Protein AF-A0AA38FY09-F1 (afdb_monomer_lite)

Structure (mmCIF, N/CA/C/O backbone):
data_AF-A0AA38FY09-F1
#
_entry.id   AF-A0AA38FY09-F1
#
loop_
_atom_site.group_PDB
_atom_site.id
_atom_site.type_symbol
_atom_site.label_atom_id
_atom_site.label_alt_id
_atom_site.label_comp_id
_atom_site.label_asym_id
_atom_site.label_entity_id
_atom_site.label_seq_id
_atom_site.pdbx_PDB_ins_code
_atom_site.Cartn_x
_atom_site.Cartn_y
_atom_site.Cartn_z
_atom_site.occupancy
_atom_site.B_iso_or_equiv
_atom_site.auth_seq_id
_atom_site.auth_comp_id
_atom_site.auth_asym_id
_atom_site.auth_atom_id
_atom_site.pdbx_PDB_model_num
ATOM 1 N N . ARG A 1 1 ? 23.887 -3.422 -34.864 1.00 71.31 1 ARG A N 1
ATOM 2 C CA . ARG A 1 1 ? 22.508 -3.566 -35.399 1.00 71.31 1 ARG A CA 1
ATOM 3 C C . ARG A 1 1 ? 21.479 -3.005 -34.419 1.00 71.31 1 ARG A C 1
ATOM 5 O O . ARG A 1 1 ? 20.905 -1.976 -34.738 1.00 71.31 1 ARG A O 1
ATOM 12 N N . LEU A 1 2 ? 21.342 -3.553 -33.205 1.00 84.19 2 LEU A N 1
ATOM 13 C CA . LEU A 1 2 ? 20.370 -3.066 -32.205 1.00 84.19 2 LEU A CA 1
ATOM 14 C C . LEU A 1 2 ? 20.526 -1.579 -31.828 1.00 84.19 2 LEU A C 1
ATOM 16 O O . LEU A 1 2 ? 19.531 -0.874 -31.744 1.00 84.19 2 LEU A O 1
ATOM 20 N N . MET A 1 3 ? 21.760 -1.075 -31.705 1.00 85.06 3 MET A N 1
ATOM 21 C CA . MET A 1 3 ? 22.031 0.332 -31.347 1.00 85.06 3 MET A CA 1
ATOM 22 C C . MET A 1 3 ? 21.490 1.369 -32.347 1.00 85.06 3 MET A C 1
ATOM 24 O O . MET A 1 3 ? 21.390 2.539 -32.005 1.00 85.06 3 MET A O 1
ATOM 28 N N . SER A 1 4 ? 21.129 0.960 -33.567 1.00 87.81 4 SER A N 1
ATOM 29 C CA . SER A 1 4 ? 20.510 1.857 -34.557 1.00 87.81 4 SER A CA 1
ATOM 30 C C . SER A 1 4 ? 19.038 2.179 -34.257 1.00 87.81 4 SER A C 1
ATOM 32 O O . SER A 1 4 ? 18.450 3.017 -34.931 1.00 87.81 4 SER A O 1
ATOM 34 N N . GLY A 1 5 ? 18.413 1.477 -33.302 1.00 88.69 5 GLY A N 1
ATOM 35 C CA . GLY A 1 5 ? 16.983 1.585 -32.990 1.00 88.69 5 GLY A CA 1
ATOM 36 C C . GLY A 1 5 ? 16.051 0.896 -33.997 1.00 88.69 5 GLY A C 1
ATOM 37 O O . GLY A 1 5 ? 14.854 0.742 -33.739 1.00 88.69 5 GLY A O 1
ATOM 38 N N . GLN A 1 6 ? 16.582 0.433 -35.133 1.00 92.69 6 GLN A N 1
ATOM 39 C CA . GLN A 1 6 ? 15.815 -0.329 -36.113 1.00 92.69 6 GLN A CA 1
ATOM 40 C C . GLN A 1 6 ? 15.483 -1.726 -35.583 1.00 92.69 6 GLN A C 1
ATOM 42 O O . GLN A 1 6 ? 16.300 -2.381 -34.923 1.00 92.69 6 GLN A O 1
ATOM 47 N N . ARG A 1 7 ? 14.274 -2.203 -35.902 1.00 94.44 7 ARG A N 1
ATOM 48 C CA . ARG A 1 7 ? 13.865 -3.577 -35.605 1.00 94.44 7 ARG A CA 1
ATOM 49 C C . ARG A 1 7 ? 14.770 -4.547 -36.359 1.00 94.44 7 ARG A C 1
ATOM 51 O O . ARG A 1 7 ? 14.940 -4.433 -37.567 1.00 94.44 7 ARG A O 1
ATOM 58 N N . THR A 1 8 ? 15.340 -5.499 -35.632 1.00 93.75 8 THR A N 1
ATOM 59 C CA . THR A 1 8 ? 16.121 -6.602 -36.192 1.00 93.75 8 THR A CA 1
ATOM 60 C C . THR A 1 8 ? 15.357 -7.894 -35.950 1.00 93.75 8 THR A C 1
ATOM 62 O O . THR A 1 8 ? 15.000 -8.191 -34.811 1.00 93.75 8 THR A O 1
ATOM 65 N N . GLU A 1 9 ? 15.124 -8.659 -37.009 1.00 96.19 9 GLU A N 1
ATOM 66 C CA . GLU A 1 9 ? 14.496 -9.973 -36.948 1.00 96.19 9 GLU A CA 1
ATOM 67 C C . GLU A 1 9 ? 15.334 -10.960 -37.757 1.00 96.19 9 GLU A C 1
ATOM 69 O O . GLU A 1 9 ? 15.627 -10.695 -38.921 1.00 96.19 9 GLU A O 1
ATOM 74 N N . ASP A 1 10 ? 15.768 -12.054 -37.132 1.00 95.50 10 ASP A N 1
ATOM 75 C CA . ASP A 1 10 ? 16.652 -13.029 -37.780 1.00 95.50 10 ASP A CA 1
ATOM 76 C C . ASP A 1 10 ? 16.576 -14.410 -37.105 1.00 95.50 10 ASP A C 1
ATOM 78 O O . ASP A 1 10 ? 15.992 -14.567 -36.024 1.00 95.50 10 ASP A O 1
ATOM 82 N N . TRP A 1 11 ? 17.183 -15.409 -37.747 1.00 96.25 11 TRP A N 1
ATOM 83 C CA . TRP A 1 11 ? 17.422 -16.740 -37.196 1.00 96.25 11 TRP A CA 1
ATOM 84 C C . TRP A 1 11 ? 18.800 -16.809 -36.535 1.00 96.25 11 TRP A C 1
ATOM 86 O O . TRP A 1 11 ? 19.832 -16.633 -37.178 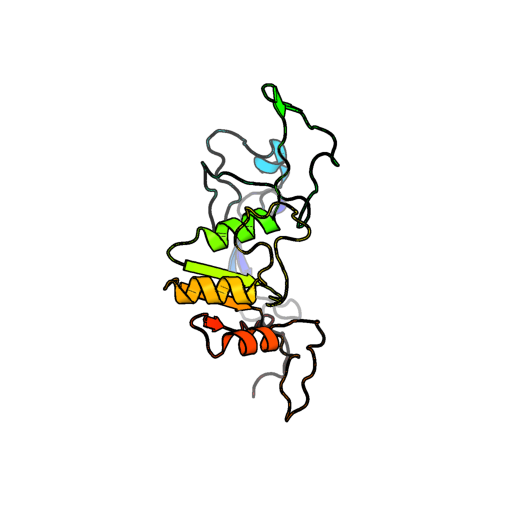1.00 96.25 11 TRP A O 1
ATOM 96 N N . PHE A 1 12 ? 18.823 -17.127 -35.243 1.00 94.19 12 PHE A N 1
ATOM 97 C CA . PHE A 1 12 ? 20.038 -17.204 -34.436 1.00 94.19 12 PHE A CA 1
ATOM 98 C C . PHE A 1 12 ? 20.334 -18.662 -34.064 1.00 94.19 12 PHE A C 1
ATOM 100 O O . PHE A 1 12 ? 19.456 -19.323 -33.503 1.00 94.19 12 PHE A O 1
ATOM 107 N N . PRO A 1 13 ? 21.538 -19.197 -34.345 1.00 95.62 13 PRO A N 1
ATOM 108 C CA . PRO A 1 13 ? 21.871 -20.572 -33.993 1.00 95.62 13 PRO A CA 1
ATOM 109 C C . PRO A 1 13 ? 21.895 -20.755 -32.474 1.00 95.62 13 PRO A C 1
ATOM 111 O O . PRO A 1 13 ? 22.410 -19.913 -31.737 1.00 95.62 13 PRO A O 1
ATOM 114 N N . VAL A 1 14 ? 21.372 -21.882 -31.995 1.00 96.19 14 VAL A N 1
ATOM 115 C CA . VAL A 1 14 ? 21.440 -22.223 -30.571 1.00 96.19 14 VAL A CA 1
ATOM 116 C C . VAL A 1 14 ? 22.847 -22.718 -30.256 1.00 96.19 14 VAL A C 1
ATOM 118 O O . VAL A 1 14 ? 23.316 -23.700 -30.834 1.00 96.19 14 VAL A O 1
ATOM 121 N N . LEU A 1 15 ? 23.531 -22.039 -29.337 1.00 95.06 15 LEU A N 1
ATOM 122 C CA . LEU A 1 15 ? 24.896 -22.369 -28.938 1.00 95.06 15 LEU A CA 1
ATOM 123 C C . LEU A 1 15 ? 24.897 -23.214 -27.659 1.00 95.06 15 LEU A C 1
ATOM 125 O O . LEU A 1 15 ? 24.071 -23.032 -26.768 1.00 95.06 15 LEU A O 1
ATOM 129 N N . SER A 1 16 ? 25.840 -24.145 -27.573 1.00 93.38 16 SER A N 1
ATOM 130 C CA . SER A 1 16 ? 26.172 -24.858 -26.339 1.00 93.38 16 SER A CA 1
ATOM 131 C C . SER A 1 16 ? 27.168 -24.050 -25.493 1.00 93.38 16 SER A C 1
ATOM 133 O O . SER A 1 16 ? 27.687 -23.027 -25.938 1.00 93.38 16 SER A O 1
ATOM 135 N N . ALA A 1 17 ? 27.465 -24.508 -24.272 1.00 94.31 17 ALA A N 1
ATOM 136 C CA . ALA A 1 17 ? 28.326 -23.786 -23.326 1.00 94.31 17 ALA A CA 1
ATOM 137 C C . ALA A 1 17 ? 29.748 -23.493 -23.849 1.00 94.31 17 ALA A C 1
ATOM 139 O O . ALA A 1 17 ? 30.395 -22.564 -23.381 1.00 94.31 17 ALA A O 1
ATOM 140 N N . ASN A 1 18 ? 30.230 -24.255 -24.835 1.00 93.31 18 ASN A N 1
ATOM 141 C CA . ASN A 1 18 ? 31.532 -24.038 -25.474 1.00 93.31 18 ASN A CA 1
ATOM 142 C C . ASN A 1 18 ? 31.474 -23.063 -26.672 1.00 93.31 18 ASN A C 1
ATOM 144 O O . ASN A 1 18 ? 32.444 -22.959 -27.420 1.00 93.31 18 ASN A O 1
ATOM 148 N N . GLY A 1 19 ? 30.332 -22.403 -26.902 1.00 92.06 19 GLY A N 1
ATOM 149 C CA . GLY A 1 19 ? 30.117 -21.459 -28.000 1.00 92.06 19 GLY A CA 1
ATOM 150 C C . GLY A 1 19 ? 29.849 -22.097 -29.368 1.00 92.06 19 GLY A C 1
ATOM 151 O O . GLY A 1 19 ? 29.594 -21.374 -30.327 1.00 92.06 19 GLY A O 1
ATOM 152 N N . LYS A 1 20 ? 29.872 -23.432 -29.493 1.00 93.25 20 LYS A N 1
ATOM 153 C CA . LYS A 1 20 ? 29.552 -24.137 -30.746 1.00 93.25 20 LYS A CA 1
ATOM 154 C C . LYS A 1 20 ? 28.055 -24.378 -30.875 1.00 93.25 20 LYS A C 1
ATOM 156 O O . LYS A 1 20 ? 27.372 -24.592 -29.871 1.00 93.25 20 LYS A O 1
ATOM 161 N N . VAL A 1 21 ? 27.568 -24.415 -32.116 1.00 93.88 21 VAL A N 1
ATOM 162 C CA . VAL A 1 21 ? 26.180 -24.773 -32.443 1.00 93.88 21 VAL A CA 1
ATOM 163 C C . VAL A 1 21 ? 25.833 -26.116 -31.802 1.00 93.88 21 VAL A C 1
ATOM 165 O O . VAL A 1 21 ? 26.554 -27.096 -31.981 1.00 93.88 21 VAL A O 1
ATOM 168 N N . CYS A 1 22 ? 24.744 -26.158 -31.035 1.00 92.56 22 CYS A N 1
ATOM 169 C CA . CYS A 1 22 ? 24.385 -27.334 -30.246 1.00 92.56 22 CYS A CA 1
ATOM 170 C C . CYS A 1 22 ? 23.927 -28.516 -31.117 1.00 92.56 22 CYS A C 1
ATOM 172 O O . CYS A 1 22 ? 24.197 -29.667 -30.783 1.00 92.56 22 CYS A O 1
ATOM 174 N N . LYS A 1 23 ? 23.246 -28.236 -32.236 1.00 93.00 23 LYS A N 1
ATOM 175 C CA . LYS A 1 23 ? 22.768 -29.217 -33.216 1.00 93.00 23 LYS A CA 1
ATOM 176 C C . LYS A 1 23 ? 22.592 -28.548 -34.578 1.00 93.00 23 LYS A C 1
ATOM 178 O O . LYS A 1 23 ? 22.118 -27.416 -34.655 1.00 93.00 23 LYS A O 1
ATOM 183 N N . ALA A 1 24 ? 22.937 -29.252 -35.655 1.00 91.75 24 ALA A N 1
ATOM 184 C CA . ALA A 1 24 ? 22.727 -28.761 -37.015 1.00 91.75 24 ALA A CA 1
ATOM 185 C C . ALA A 1 24 ? 21.252 -28.374 -37.237 1.00 91.75 24 ALA A C 1
ATOM 187 O O . ALA A 1 24 ? 20.347 -29.144 -36.912 1.00 91.75 24 ALA A O 1
ATOM 188 N N . GLY A 1 25 ? 21.022 -27.163 -37.747 1.00 91.62 25 GLY A N 1
ATOM 189 C CA . GLY A 1 25 ? 19.682 -26.616 -37.982 1.00 91.62 25 GLY A CA 1
ATOM 190 C C . GLY A 1 25 ? 18.939 -26.117 -36.735 1.00 91.62 25 GLY A C 1
ATOM 191 O O . GLY A 1 25 ? 17.841 -25.588 -36.873 1.00 91.62 25 GLY A O 1
ATOM 192 N N . ALA A 1 26 ? 19.504 -26.239 -35.527 1.00 95.44 26 ALA A N 1
ATOM 193 C CA . ALA A 1 26 ? 18.884 -25.679 -34.328 1.00 95.44 26 ALA A CA 1
ATOM 194 C C . ALA A 1 26 ? 19.075 -24.157 -34.287 1.00 95.44 26 ALA A C 1
ATOM 196 O O . ALA A 1 26 ? 20.170 -23.661 -34.010 1.00 95.44 26 ALA A O 1
ATOM 197 N N . ALA A 1 27 ? 17.995 -23.419 -34.538 1.00 95.94 27 ALA A N 1
ATOM 198 C CA . ALA A 1 27 ? 17.977 -21.963 -34.509 1.00 95.94 27 ALA A CA 1
ATOM 199 C C . ALA A 1 27 ? 16.697 -21.426 -33.853 1.00 95.94 27 ALA A C 1
ATOM 201 O O . ALA A 1 27 ? 15.643 -22.061 -33.897 1.00 95.94 27 ALA A O 1
ATOM 202 N N . LEU A 1 28 ? 16.795 -20.238 -33.260 1.00 96.44 28 LEU A N 1
ATOM 203 C CA . LEU A 1 28 ? 15.676 -19.469 -32.723 1.00 96.44 28 LEU A CA 1
ATOM 204 C C . LEU A 1 28 ? 15.445 -18.246 -33.600 1.00 96.44 28 LEU A C 1
ATOM 206 O O . LEU A 1 28 ? 16.379 -17.495 -33.876 1.00 96.44 28 LEU A O 1
ATOM 210 N N . ARG A 1 29 ? 14.197 -18.015 -33.997 1.00 96.94 29 ARG A N 1
ATOM 211 C CA . ARG A 1 29 ? 13.804 -16.762 -34.640 1.00 96.94 29 ARG A CA 1
ATOM 212 C C . ARG A 1 29 ? 13.496 -15.734 -33.562 1.00 96.94 29 ARG A C 1
ATOM 214 O O . ARG A 1 29 ? 12.598 -15.952 -32.751 1.00 96.94 29 ARG A O 1
ATOM 221 N N . LEU A 1 30 ? 14.236 -14.630 -33.546 1.00 96.44 30 LEU A N 1
ATOM 222 C CA . LEU A 1 30 ? 14.056 -13.556 -32.567 1.00 96.44 30 LEU A CA 1
ATOM 223 C C . LEU A 1 30 ? 13.782 -12.239 -33.291 1.00 96.44 30 LEU A C 1
ATOM 225 O O . LEU A 1 30 ? 14.463 -11.922 -34.262 1.00 96.44 30 LEU A O 1
ATOM 229 N N . SER A 1 31 ? 12.827 -11.461 -32.777 1.00 96.44 31 SER A N 1
ATOM 230 C CA . SER A 1 31 ? 12.576 -10.073 -33.179 1.00 96.44 31 SER A CA 1
ATOM 231 C C . SER A 1 31 ? 12.889 -9.158 -32.003 1.00 96.44 31 SER A C 1
ATOM 233 O O . SER A 1 31 ? 12.311 -9.299 -30.925 1.00 96.44 31 SER A O 1
ATOM 235 N N . MET A 1 32 ? 13.806 -8.218 -32.207 1.00 95.38 32 MET A N 1
ATOM 236 C CA . MET A 1 32 ? 14.310 -7.321 -31.172 1.00 95.38 32 MET A CA 1
ATOM 237 C C . MET A 1 32 ? 14.359 -5.888 -31.690 1.00 95.38 32 MET A C 1
ATOM 239 O O . MET A 1 32 ? 14.715 -5.631 -32.841 1.00 95.38 32 MET A O 1
ATOM 243 N N . GLN A 1 33 ? 14.033 -4.937 -30.821 1.00 95.06 33 GLN A N 1
ATOM 244 C CA . GLN A 1 33 ? 14.133 -3.515 -31.115 1.00 95.06 33 GLN A CA 1
ATOM 245 C C . GLN A 1 33 ? 14.554 -2.770 -29.853 1.00 95.06 33 GLN A C 1
ATOM 247 O O . GLN A 1 33 ? 13.988 -2.981 -28.783 1.00 95.06 33 GLN A O 1
ATOM 252 N N . TYR A 1 34 ? 15.561 -1.915 -29.989 1.00 93.94 34 TYR A N 1
ATOM 253 C CA . TYR A 1 34 ? 16.003 -1.027 -28.925 1.00 93.94 34 TYR A CA 1
ATOM 254 C C . TYR A 1 34 ? 15.326 0.333 -29.092 1.00 93.94 34 TYR A C 1
ATOM 256 O O . TYR A 1 34 ? 15.299 0.879 -30.192 1.00 93.94 34 TYR A O 1
ATOM 264 N N . PHE A 1 35 ? 14.795 0.879 -28.002 1.00 90.81 35 PHE A N 1
ATOM 265 C CA . PHE A 1 35 ? 14.199 2.210 -27.971 1.00 90.81 35 PHE A CA 1
ATOM 266 C C . PHE A 1 35 ? 15.019 3.085 -27.014 1.00 90.81 35 PHE A C 1
ATOM 268 O O . PHE A 1 35 ? 14.950 2.853 -25.805 1.00 90.81 35 PHE A O 1
ATOM 275 N N . PRO A 1 36 ? 15.801 4.055 -27.527 1.00 90.19 36 PRO A N 1
ATOM 276 C CA . PRO A 1 36 ? 16.576 4.971 -26.693 1.00 90.19 36 PRO A CA 1
ATOM 277 C C . PRO A 1 36 ? 15.682 5.778 -25.742 1.00 90.19 36 PRO A C 1
ATOM 279 O O . PRO A 1 36 ? 14.563 6.152 -26.111 1.00 90.19 36 PRO A O 1
ATOM 282 N N . ILE A 1 37 ? 16.169 6.060 -24.530 1.00 89.44 37 ILE A N 1
ATOM 283 C CA . ILE A 1 37 ? 15.402 6.789 -23.505 1.00 89.44 37 ILE A CA 1
ATOM 284 C C . ILE A 1 37 ? 15.103 8.227 -23.940 1.00 89.44 37 ILE A C 1
ATOM 286 O O . ILE A 1 37 ? 14.032 8.758 -23.659 1.00 89.44 37 ILE A O 1
ATOM 290 N N . GLU A 1 38 ? 16.003 8.817 -24.721 1.00 88.06 38 GLU A N 1
ATOM 291 C CA . GLU A 1 38 ? 15.909 10.165 -25.272 1.00 88.06 38 GLU A CA 1
ATOM 292 C C . GLU A 1 38 ? 14.712 10.312 -26.215 1.00 88.06 38 GLU A C 1
ATOM 294 O O . GLU A 1 38 ? 14.203 11.413 -26.398 1.00 88.06 38 GLU A O 1
ATOM 299 N N . ASN A 1 39 ? 14.227 9.207 -26.787 1.00 84.88 39 ASN A N 1
ATOM 300 C CA . ASN A 1 39 ? 13.054 9.191 -27.656 1.00 84.88 39 ASN A CA 1
ATOM 301 C C . ASN A 1 39 ? 11.739 9.009 -26.881 1.00 84.88 39 ASN A C 1
ATOM 303 O O . ASN A 1 39 ? 10.667 9.041 -27.485 1.00 84.88 39 ASN A O 1
ATOM 307 N N . GLN A 1 40 ? 11.785 8.821 -25.558 1.00 83.75 40 GLN A N 1
ATOM 308 C CA . GLN A 1 40 ? 10.579 8.696 -24.749 1.00 83.75 40 GLN A CA 1
ATOM 309 C C . GLN A 1 40 ? 10.011 10.070 -24.387 1.00 83.75 40 GLN A C 1
ATOM 311 O O . GLN A 1 40 ? 10.671 10.904 -23.769 1.00 83.75 40 GLN A O 1
ATOM 316 N N . MET A 1 41 ? 8.736 10.284 -24.718 1.00 79.31 41 MET A N 1
ATOM 317 C CA . MET A 1 41 ? 8.035 11.547 -24.452 1.00 79.31 41 MET A CA 1
ATOM 318 C C . MET A 1 41 ? 8.034 11.920 -22.964 1.00 79.31 41 MET A C 1
ATOM 320 O O . MET A 1 41 ? 8.280 13.078 -22.636 1.00 79.31 41 MET A O 1
ATOM 324 N N . LEU A 1 42 ? 7.833 10.946 -22.064 1.00 79.94 42 LEU A N 1
ATOM 325 C CA . LEU A 1 42 ? 7.886 11.185 -20.614 1.00 79.94 42 LEU A CA 1
ATOM 326 C C . LEU A 1 42 ? 9.251 11.709 -20.160 1.00 79.94 42 LEU A C 1
ATOM 328 O O . LEU A 1 42 ? 9.313 12.572 -19.292 1.00 79.94 42 LEU A O 1
ATOM 332 N N . TYR A 1 43 ? 10.337 11.191 -20.737 1.00 84.19 43 TYR A N 1
ATOM 333 C CA . TYR A 1 43 ? 11.688 11.604 -20.371 1.00 84.19 43 TYR A CA 1
ATOM 334 C C . TYR A 1 43 ? 11.965 13.051 -20.797 1.00 84.19 43 TYR A C 1
ATOM 336 O O . TYR A 1 43 ? 12.558 13.817 -20.047 1.00 84.19 43 TYR A O 1
ATOM 344 N N . ARG A 1 44 ? 11.492 13.446 -21.985 1.00 81.62 44 ARG A N 1
ATOM 345 C CA . ARG A 1 44 ? 11.731 14.788 -22.537 1.00 81.62 44 ARG A CA 1
ATOM 346 C C . ARG A 1 44 ? 10.840 15.876 -21.944 1.00 81.62 44 ARG A C 1
ATOM 348 O O . ARG A 1 44 ? 11.285 17.011 -21.822 1.00 81.62 44 ARG A O 1
ATOM 355 N N . PHE A 1 45 ? 9.582 15.552 -21.656 1.00 81.94 45 PHE A N 1
ATOM 356 C CA . PHE A 1 45 ? 8.546 16.550 -21.364 1.00 81.94 45 PHE A CA 1
ATOM 357 C C . PHE A 1 45 ? 7.903 16.384 -19.983 1.00 81.94 45 PHE A C 1
ATOM 359 O O . PHE A 1 45 ? 7.060 17.191 -19.601 1.00 81.94 45 PHE A O 1
ATOM 366 N N . GLY A 1 46 ? 8.301 15.363 -19.221 1.00 80.69 46 GLY A N 1
ATOM 367 C CA . GLY A 1 46 ? 7.740 15.076 -17.908 1.00 80.69 46 GLY A CA 1
ATOM 368 C C . GLY A 1 46 ? 6.317 14.510 -17.957 1.00 80.69 46 GLY A C 1
ATOM 369 O O . GLY A 1 46 ? 5.824 14.032 -18.983 1.00 80.69 46 GLY A O 1
ATOM 370 N N . ILE A 1 47 ? 5.665 14.520 -16.794 1.00 76.12 47 ILE A N 1
ATOM 371 C CA . ILE A 1 47 ? 4.284 14.055 -16.626 1.00 76.12 47 ILE A CA 1
ATOM 372 C C . ILE A 1 47 ? 3.329 15.090 -17.227 1.00 76.12 47 ILE A C 1
ATOM 374 O O . ILE A 1 47 ? 3.467 16.282 -16.974 1.00 76.12 47 ILE A O 1
ATOM 378 N N . GLY A 1 48 ? 2.315 14.622 -17.960 1.00 63.88 48 GLY A N 1
ATOM 379 C CA . GLY A 1 48 ? 1.266 15.499 -18.485 1.00 63.88 48 GLY A CA 1
ATOM 380 C C . GLY A 1 48 ? 1.568 16.086 -19.861 1.00 63.88 48 GLY A C 1
ATOM 381 O O . GLY A 1 48 ? 1.167 17.213 -20.131 1.00 63.88 48 GLY A O 1
ATOM 382 N N . ALA A 1 49 ? 2.229 15.320 -20.738 1.00 59.97 49 ALA A N 1
ATOM 383 C CA . ALA A 1 49 ? 2.441 15.639 -22.155 1.00 59.97 49 ALA A CA 1
ATOM 384 C C . ALA A 1 49 ? 1.125 15.670 -22.978 1.00 59.97 49 ALA A C 1
ATOM 386 O O . ALA A 1 49 ? 1.001 15.001 -24.001 1.00 59.97 49 ALA A O 1
ATOM 387 N N . GLY A 1 50 ? 0.131 16.430 -22.512 1.00 64.62 50 GLY A N 1
ATOM 388 C CA . GLY A 1 50 ? -1.176 16.619 -23.126 1.00 64.62 50 GLY A CA 1
ATOM 389 C C . GLY A 1 50 ? -2.337 15.910 -22.409 1.00 64.62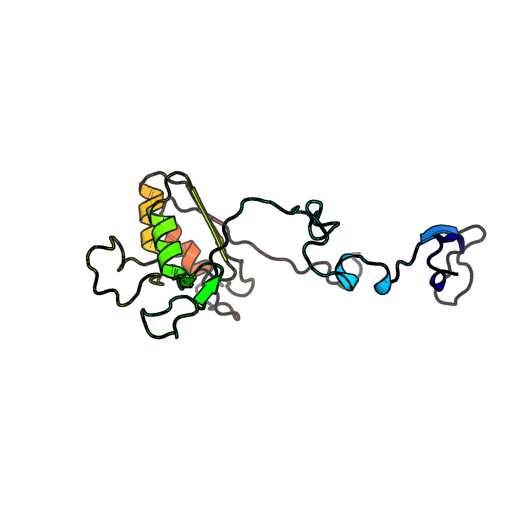 50 GLY A C 1
ATOM 390 O O . GLY A 1 50 ? -2.130 15.082 -21.514 1.00 64.62 50 GLY A O 1
ATOM 391 N N . PRO A 1 51 ? -3.585 16.219 -22.816 1.00 65.38 51 PRO A N 1
ATOM 392 C CA . PRO A 1 51 ? -4.806 15.599 -22.284 1.00 65.38 51 PRO A CA 1
ATOM 393 C C . PRO A 1 51 ? -4.845 14.068 -22.470 1.00 65.38 51 PRO A C 1
ATOM 395 O O . PRO A 1 51 ? -5.548 13.368 -21.728 1.00 65.38 51 PRO A O 1
ATOM 398 N N . ASP A 1 52 ? -4.033 13.555 -23.398 1.00 72.94 52 ASP A N 1
ATOM 399 C CA . ASP A 1 52 ? -3.943 12.150 -23.802 1.00 72.94 52 ASP A CA 1
ATOM 400 C C . ASP A 1 52 ? -2.909 11.332 -23.014 1.00 72.94 52 ASP A C 1
ATOM 402 O O . ASP A 1 52 ? -2.627 10.184 -23.359 1.00 72.94 52 ASP A O 1
ATOM 406 N N . TYR A 1 53 ? -2.332 11.880 -21.938 1.00 82.38 53 TYR A N 1
ATOM 407 C CA . TYR A 1 53 ? -1.430 11.109 -21.084 1.00 82.38 53 TYR A CA 1
ATOM 408 C C . TYR A 1 53 ? -2.139 9.867 -20.512 1.00 82.38 53 TYR A C 1
ATOM 410 O O . TYR A 1 53 ? -3.063 9.973 -19.702 1.00 82.38 53 TYR A O 1
ATOM 418 N N . ALA A 1 54 ? -1.684 8.685 -20.935 1.00 81.31 54 ALA A N 1
ATOM 419 C CA . ALA A 1 54 ? -2.287 7.394 -20.596 1.00 81.31 54 ALA A CA 1
ATOM 420 C C . ALA A 1 54 ? -1.733 6.765 -19.300 1.00 81.31 54 ALA A C 1
ATOM 422 O O . ALA A 1 54 ? -2.198 5.706 -18.878 1.00 81.31 54 ALA A O 1
ATOM 423 N N . GLY A 1 55 ? -0.762 7.415 -18.650 1.00 87.50 55 GLY A N 1
ATOM 424 C CA . GLY A 1 55 ? -0.051 6.867 -17.496 1.00 87.50 55 GLY A CA 1
ATOM 425 C C . GLY A 1 55 ? 1.133 5.984 -17.881 1.00 87.50 55 GLY A C 1
ATOM 426 O O . GLY A 1 55 ? 1.617 6.009 -19.012 1.00 87.50 55 GLY A O 1
ATOM 427 N N . VAL A 1 56 ? 1.615 5.213 -16.907 1.00 88.69 56 VAL A N 1
ATOM 428 C CA . VAL A 1 56 ? 2.710 4.258 -17.114 1.00 88.69 56 VAL A CA 1
ATOM 429 C C . VAL A 1 56 ? 2.198 3.093 -17.977 1.00 88.69 56 VAL A C 1
ATOM 431 O O . VAL A 1 56 ? 1.178 2.500 -17.627 1.00 88.69 56 VAL A O 1
ATOM 434 N N . PRO A 1 57 ? 2.862 2.752 -19.097 1.00 88.12 57 PRO A N 1
ATOM 435 C CA . PRO A 1 57 ? 2.422 1.667 -19.970 1.00 88.12 57 PRO A CA 1
ATOM 436 C C . PRO A 1 57 ? 2.708 0.285 -19.364 1.00 88.12 57 PRO A C 1
ATOM 438 O O . PRO A 1 57 ? 3.559 0.136 -18.490 1.00 88.12 57 PRO A O 1
ATOM 441 N N . ASN A 1 58 ? 2.050 -0.750 -19.900 1.00 91.00 58 ASN A N 1
ATOM 442 C CA . ASN A 1 58 ? 2.260 -2.161 -19.539 1.00 91.00 58 ASN A CA 1
ATOM 443 C C . ASN A 1 58 ? 2.038 -2.481 -18.048 1.00 91.00 58 ASN A C 1
ATOM 445 O O . ASN A 1 58 ? 2.666 -3.385 -17.497 1.00 91.00 58 ASN A O 1
ATOM 449 N N . THR A 1 59 ? 1.139 -1.753 -17.387 1.00 95.06 59 THR A N 1
ATOM 450 C CA . THR A 1 59 ? 0.752 -1.996 -15.995 1.00 95.06 59 THR A CA 1
ATOM 451 C C . THR A 1 59 ? -0.577 -2.740 -15.911 1.00 95.06 59 THR A C 1
ATOM 453 O O . THR A 1 59 ? -1.455 -2.588 -16.757 1.00 95.06 59 THR A O 1
ATOM 456 N N . TYR A 1 60 ? -0.750 -3.537 -14.852 1.00 96.94 60 TYR A N 1
ATOM 457 C CA . TYR A 1 60 ? -2.013 -4.237 -14.591 1.00 96.94 60 TYR A CA 1
ATOM 458 C C . TYR A 1 60 ? -3.168 -3.261 -14.316 1.00 96.94 60 TYR A C 1
ATOM 460 O O . TYR A 1 60 ? -4.293 -3.470 -14.762 1.00 96.94 60 TYR A O 1
ATOM 468 N N . PHE A 1 61 ? -2.884 -2.174 -13.589 1.00 95.38 61 PHE A N 1
ATOM 469 C CA . PHE A 1 61 ? -3.846 -1.108 -13.330 1.00 95.38 61 PHE A CA 1
ATOM 470 C C . PHE A 1 61 ? -3.554 0.100 -14.231 1.00 95.38 61 PHE A C 1
ATOM 472 O O . PHE A 1 61 ? -2.446 0.642 -14.161 1.00 95.38 61 PHE A O 1
ATOM 479 N N . PRO A 1 62 ? -4.523 0.537 -15.056 1.00 92.50 62 PRO A N 1
ATOM 480 C CA . PRO A 1 62 ? -4.369 1.718 -15.896 1.00 92.50 62 PRO A CA 1
ATOM 481 C C . PRO A 1 62 ? -4.548 3.011 -15.087 1.00 92.50 62 PRO A C 1
ATOM 483 O O . PRO A 1 62 ? -5.090 3.000 -13.976 1.00 92.50 62 PRO A O 1
ATOM 486 N N . LEU A 1 63 ? -4.155 4.144 -15.675 1.00 90.88 63 LEU A N 1
ATOM 487 C CA . LEU A 1 63 ? -4.416 5.468 -15.109 1.00 90.88 63 LEU A CA 1
ATOM 488 C C . LEU A 1 63 ? -5.926 5.715 -14.965 1.00 90.88 63 LEU A C 1
ATOM 490 O O . LEU A 1 63 ? -6.694 5.524 -15.907 1.00 90.88 63 LEU A O 1
ATOM 494 N N . ARG A 1 64 ? -6.348 6.201 -13.792 1.00 91.44 64 ARG A N 1
ATOM 495 C CA . ARG A 1 64 ? -7.725 6.643 -13.531 1.00 91.44 64 ARG A CA 1
ATOM 496 C C . ARG A 1 64 ? -7.755 8.154 -13.324 1.00 91.44 64 ARG A C 1
ATOM 498 O O . ARG A 1 64 ? -6.936 8.691 -12.585 1.00 91.44 64 ARG A O 1
ATOM 505 N N . LYS A 1 65 ? -8.706 8.828 -13.972 1.00 89.50 65 LYS A N 1
ATOM 506 C CA . LYS A 1 65 ? -8.934 10.278 -13.858 1.00 89.50 65 LYS A CA 1
ATOM 507 C C . LYS A 1 65 ? -10.091 10.560 -12.889 1.00 89.50 65 LYS A C 1
ATOM 509 O O . LYS A 1 65 ? -10.916 9.683 -12.647 1.00 89.50 65 LYS A O 1
ATOM 514 N N . GLY A 1 66 ? -10.138 11.771 -12.329 1.00 91.38 66 GLY A N 1
ATOM 515 C CA . GLY A 1 66 ? -11.188 12.193 -11.386 1.00 91.38 66 GLY A CA 1
ATOM 516 C C . GLY A 1 66 ? -11.037 11.652 -9.957 1.00 91.38 66 GLY A C 1
ATOM 517 O O . GLY A 1 66 ? -11.964 11.765 -9.161 1.00 91.38 66 GLY A O 1
ATOM 518 N N . GLY A 1 67 ? -9.891 11.053 -9.622 1.00 91.69 67 GLY A N 1
ATOM 519 C CA . GLY A 1 67 ? -9.584 10.640 -8.254 1.00 91.69 67 GLY A CA 1
ATOM 520 C C . GLY A 1 67 ? -9.210 11.829 -7.367 1.00 91.69 67 GLY A C 1
ATOM 521 O O . GLY A 1 67 ? -8.597 12.787 -7.833 1.00 91.69 67 GLY A O 1
ATOM 522 N N . ARG A 1 68 ? -9.537 11.737 -6.077 1.00 94.69 68 ARG A N 1
ATOM 523 C CA . ARG A 1 68 ? -9.038 12.643 -5.037 1.00 94.69 68 ARG A CA 1
ATOM 524 C C . ARG A 1 68 ? -8.002 11.900 -4.203 1.00 94.69 68 ARG A C 1
ATOM 526 O O . ARG A 1 68 ? -8.286 10.808 -3.718 1.00 94.69 68 ARG A O 1
ATOM 533 N N . ILE A 1 69 ? -6.820 12.488 -4.056 1.00 94.69 69 ILE A N 1
ATOM 534 C CA . ILE A 1 69 ? -5.725 11.936 -3.256 1.00 94.69 69 ILE A CA 1
ATOM 535 C C . ILE A 1 69 ? -5.571 12.810 -2.015 1.00 94.69 69 ILE A C 1
ATOM 537 O O . ILE A 1 69 ? -5.387 14.019 -2.137 1.00 94.69 69 ILE A O 1
ATOM 541 N N . THR A 1 70 ? -5.630 12.189 -0.840 1.00 95.38 70 THR A N 1
ATOM 542 C CA . THR A 1 70 ? -5.229 12.816 0.423 1.00 95.38 70 THR A CA 1
ATOM 543 C C . THR A 1 70 ? -3.813 12.357 0.739 1.00 95.38 70 THR A C 1
ATOM 545 O O . THR A 1 70 ? -3.545 11.156 0.771 1.00 95.38 70 THR A O 1
ATOM 548 N N . LEU A 1 71 ? -2.900 13.307 0.932 1.00 95.56 71 LEU A N 1
ATOM 549 C CA . LEU A 1 71 ? -1.524 13.017 1.316 1.00 95.56 71 LEU A CA 1
ATOM 550 C C . LEU A 1 71 ? -1.418 13.018 2.838 1.00 95.56 71 LEU A C 1
ATOM 552 O O . LEU A 1 71 ? -1.863 13.956 3.500 1.00 95.56 71 LEU A O 1
ATOM 556 N N . TYR A 1 72 ? -0.804 11.972 3.376 1.00 95.75 72 TYR A N 1
ATOM 557 C CA . TYR A 1 72 ? -0.587 11.826 4.805 1.00 95.75 72 TYR A CA 1
ATOM 558 C C . TYR A 1 72 ? 0.894 11.955 5.130 1.00 95.75 72 TYR A C 1
ATOM 560 O O . TYR A 1 72 ? 1.719 11.197 4.619 1.00 95.75 72 TYR A O 1
ATOM 568 N N . GLN A 1 73 ? 1.208 12.915 5.992 1.00 94.50 73 GLN A N 1
ATOM 569 C CA . GLN A 1 73 ? 2.489 12.999 6.672 1.00 94.50 73 GLN A CA 1
ATOM 570 C C . GLN A 1 73 ? 2.318 12.305 8.022 1.00 94.50 73 GLN A C 1
ATOM 572 O O . GLN A 1 73 ? 1.497 12.731 8.828 1.00 94.50 73 GLN A O 1
ATOM 577 N N . ASP A 1 74 ? 3.063 11.223 8.239 1.00 95.00 74 ASP A N 1
ATOM 578 C CA . ASP A 1 74 ? 2.972 10.393 9.441 1.00 95.00 74 ASP A CA 1
ATOM 579 C C . ASP A 1 74 ? 1.559 9.813 9.707 1.00 95.00 74 ASP A C 1
ATOM 581 O O . ASP A 1 74 ? 0.638 9.884 8.888 1.00 95.00 74 ASP A O 1
ATOM 585 N N . ALA A 1 75 ? 1.390 9.158 10.859 1.00 94.25 75 ALA A N 1
ATOM 586 C CA . ALA A 1 75 ? 0.098 8.619 11.295 1.00 94.25 75 ALA A CA 1
ATOM 587 C C . ALA A 1 75 ? -0.866 9.718 11.778 1.00 94.25 75 ALA A C 1
ATOM 589 O O . ALA A 1 75 ? -2.085 9.605 11.621 1.00 94.25 75 ALA A O 1
ATOM 590 N N . HIS A 1 76 ? -0.315 10.770 12.383 1.00 91.75 76 HIS A N 1
ATOM 591 C CA . HIS A 1 76 ? -1.043 11.898 12.942 1.00 91.75 76 HIS A CA 1
ATOM 592 C C . HIS A 1 76 ? -0.139 13.130 12.968 1.00 91.75 76 HIS A C 1
ATOM 594 O O . HIS A 1 76 ? 1.029 13.033 13.340 1.00 91.75 76 HIS A O 1
ATOM 600 N N . VAL A 1 77 ? -0.718 14.285 12.653 1.00 89.94 77 VAL A N 1
ATOM 601 C CA . VAL A 1 77 ? -0.083 15.593 12.790 1.00 89.94 77 VAL A CA 1
ATOM 602 C C . VAL A 1 77 ? -0.980 16.442 13.696 1.00 89.94 77 VAL A C 1
ATOM 604 O O . VAL A 1 77 ? -2.160 16.611 13.372 1.00 89.94 77 VAL A O 1
ATOM 607 N N . PRO A 1 78 ? -0.466 16.944 14.833 1.00 87.44 78 PRO A N 1
ATOM 608 C CA . PRO A 1 78 ? -1.183 17.902 15.664 1.00 87.44 78 PRO A CA 1
ATOM 609 C C . PRO A 1 78 ? -1.546 19.180 14.903 1.00 87.44 78 PRO A C 1
ATOM 611 O O . PRO A 1 78 ? -0.872 19.581 13.955 1.00 87.44 78 PRO A O 1
ATOM 614 N N . ASP A 1 79 ? -2.595 19.859 15.348 1.00 87.25 79 ASP A N 1
ATOM 615 C CA . ASP A 1 79 ? -2.986 21.122 14.729 1.00 87.25 79 ASP A CA 1
ATOM 616 C C . ASP A 1 79 ? -1.959 22.223 15.025 1.00 87.25 79 ASP A C 1
ATOM 618 O O . ASP A 1 79 ? -1.392 22.292 16.116 1.00 87.25 79 ASP A O 1
ATOM 622 N N . ASN A 1 80 ? -1.744 23.107 14.047 1.00 87.12 80 ASN A N 1
ATOM 623 C CA . ASN A 1 80 ? -0.932 24.325 14.158 1.00 87.12 80 ASN A CA 1
ATOM 624 C C . ASN A 1 80 ? 0.566 24.132 14.474 1.00 87.12 80 ASN A C 1
ATOM 626 O O . ASN A 1 80 ? 1.235 25.105 14.815 1.00 87.12 80 ASN A O 1
ATOM 630 N N . ILE A 1 81 ? 1.116 22.917 14.354 1.00 90.44 81 ILE A N 1
ATOM 631 C CA . ILE A 1 81 ? 2.565 22.693 14.541 1.00 90.44 81 ILE A CA 1
ATOM 632 C C . ILE A 1 81 ? 3.381 22.856 13.254 1.00 90.44 81 ILE A C 1
ATOM 634 O O . ILE A 1 81 ? 4.592 23.061 13.317 1.00 90.44 81 ILE A O 1
ATOM 638 N N . LEU A 1 82 ? 2.735 22.739 12.092 1.00 90.94 82 LEU A N 1
ATOM 639 C CA . LEU A 1 82 ? 3.370 22.903 10.790 1.00 90.94 82 LEU A CA 1
ATOM 640 C C . LEU A 1 82 ? 3.097 24.310 10.249 1.00 90.94 82 LEU A C 1
ATOM 642 O O . LEU A 1 82 ? 2.024 24.865 10.502 1.00 90.94 82 LEU A O 1
ATOM 646 N N . PRO A 1 83 ? 4.057 24.900 9.516 1.00 91.81 83 PRO A N 1
ATOM 647 C CA . PRO A 1 83 ? 3.862 26.209 8.916 1.00 91.81 83 PRO A CA 1
ATOM 648 C C . PRO A 1 83 ? 2.729 26.161 7.881 1.00 91.81 83 PRO A C 1
ATOM 650 O O . PRO A 1 83 ? 2.583 25.155 7.181 1.00 91.81 83 PRO A O 1
ATOM 653 N N . PRO A 1 84 ? 1.946 27.244 7.740 1.00 91.31 84 PRO A N 1
ATOM 654 C CA . PRO A 1 84 ? 0.926 27.314 6.708 1.00 91.31 84 PRO A CA 1
ATOM 655 C C . PRO A 1 84 ? 1.586 27.296 5.324 1.00 91.31 84 PRO A C 1
ATOM 657 O O . PRO A 1 84 ? 2.565 28.001 5.078 1.00 91.31 84 PRO A O 1
ATOM 660 N N . VAL A 1 85 ? 1.034 26.494 4.413 1.00 93.19 85 VAL A N 1
ATOM 661 C CA . VAL A 1 85 ? 1.501 26.403 3.025 1.00 93.19 85 VAL A CA 1
ATOM 662 C C . VAL A 1 85 ? 0.395 26.905 2.108 1.00 93.19 85 VAL A C 1
ATOM 664 O O . VAL A 1 85 ? -0.681 26.310 2.048 1.00 93.19 85 VAL A O 1
ATOM 667 N N . GLU A 1 86 ? 0.651 28.006 1.408 1.00 94.44 86 GLU A N 1
ATOM 668 C CA . GLU A 1 86 ? -0.270 28.538 0.405 1.00 94.44 86 GLU A CA 1
ATOM 669 C C . GLU A 1 86 ? -0.137 27.740 -0.900 1.00 94.44 86 GLU A C 1
ATOM 671 O O . GLU A 1 86 ? 0.957 27.533 -1.427 1.00 94.44 86 GLU A O 1
ATOM 676 N N . LEU A 1 87 ? -1.268 27.270 -1.413 1.00 94.12 87 LEU A N 1
ATOM 677 C CA . LEU A 1 87 ? -1.411 26.663 -2.730 1.00 94.12 87 LEU A CA 1
ATOM 678 C C . LEU A 1 87 ? -1.927 27.712 -3.724 1.00 94.12 87 LEU A C 1
ATOM 680 O O . LEU A 1 87 ? -2.366 28.801 -3.357 1.00 94.12 87 LEU A O 1
ATOM 684 N N . GLY A 1 88 ? -1.938 27.369 -5.013 1.00 92.94 88 GLY A N 1
ATOM 685 C CA . GLY A 1 88 ? -2.536 28.235 -6.031 1.00 92.94 88 GLY A CA 1
ATOM 686 C C . GLY A 1 88 ? -3.993 28.601 -5.711 1.00 92.94 88 GLY A C 1
ATOM 687 O O . GLY A 1 88 ? -4.730 27.799 -5.139 1.00 92.94 88 GLY A O 1
ATOM 688 N N . HIS A 1 89 ? -4.417 29.788 -6.151 1.00 92.69 89 HIS A N 1
ATOM 689 C CA . HIS A 1 89 ? -5.759 30.343 -5.913 1.00 92.69 89 HIS A CA 1
ATOM 690 C C . HIS A 1 89 ? -6.072 30.667 -4.440 1.00 92.69 89 HIS A C 1
ATOM 692 O O . HIS A 1 89 ? -7.229 30.572 -4.038 1.00 92.69 89 HIS A O 1
ATOM 698 N N . GLN A 1 90 ? -5.070 31.069 -3.644 1.00 91.19 90 GLN A N 1
ATOM 699 C CA . GLN A 1 90 ? -5.244 31.488 -2.240 1.00 91.19 90 GLN A CA 1
ATOM 700 C C . GLN A 1 90 ? -5.846 30.394 -1.340 1.00 91.19 90 GLN A C 1
ATOM 702 O O . GLN A 1 90 ? -6.523 30.671 -0.349 1.00 91.19 90 GLN A O 1
ATOM 707 N N . ILE A 1 91 ? -5.621 29.128 -1.698 1.00 93.62 91 ILE A N 1
ATOM 708 C CA . ILE A 1 91 ? -6.073 27.974 -0.922 1.00 93.62 91 ILE A CA 1
ATOM 709 C C . ILE A 1 91 ? -4.948 27.571 0.023 1.00 93.62 91 ILE A C 1
ATOM 711 O O . ILE A 1 91 ? -3.822 27.359 -0.410 1.00 93.62 91 ILE A O 1
ATOM 715 N N . TRP A 1 92 ? -5.248 27.398 1.305 1.00 91.81 92 TRP A N 1
ATOM 716 C CA . TRP A 1 92 ? -4.274 26.896 2.272 1.00 91.81 92 TRP A CA 1
ATOM 717 C C . TRP A 1 92 ? -4.255 25.368 2.288 1.00 91.81 92 TRP A C 1
ATOM 719 O O . TRP A 1 92 ? -5.304 24.720 2.268 1.00 91.81 92 TRP A O 1
ATOM 729 N N . TYR A 1 93 ? -3.059 24.785 2.328 1.00 91.38 93 TYR A N 1
ATOM 730 C CA . TYR A 1 93 ? -2.889 23.342 2.432 1.00 91.38 93 TYR A CA 1
ATOM 731 C C . TYR A 1 93 ? -3.403 22.830 3.783 1.00 91.38 93 TYR A C 1
ATOM 733 O O . TYR A 1 93 ? -2.923 23.231 4.842 1.00 91.38 93 TYR A O 1
ATOM 741 N N . GLY A 1 94 ? -4.372 21.914 3.739 1.00 90.56 94 GLY A N 1
ATOM 742 C CA . GLY A 1 94 ? -4.853 21.192 4.912 1.00 90.56 94 GLY A CA 1
ATOM 743 C C . GLY A 1 94 ? -4.073 19.895 5.112 1.00 90.56 94 GLY A C 1
ATOM 744 O O . GLY A 1 94 ? -4.098 19.018 4.248 1.00 90.56 94 GLY A O 1
ATOM 745 N N . HIS A 1 95 ? -3.408 19.751 6.257 1.00 90.62 95 HIS A N 1
ATOM 746 C CA . HIS A 1 95 ? -2.699 18.520 6.607 1.00 90.62 95 HIS A CA 1
ATOM 747 C C . HIS A 1 95 ? -3.691 17.408 6.985 1.00 90.62 95 HIS A C 1
ATOM 749 O O . HIS A 1 95 ? -4.485 17.563 7.913 1.00 90.62 95 HIS A O 1
ATOM 755 N N . GLY A 1 96 ? -3.647 16.279 6.271 1.00 89.06 96 GLY A N 1
ATOM 756 C CA . GLY A 1 96 ? -4.474 15.108 6.572 1.00 89.06 96 GLY A CA 1
ATOM 757 C C . GLY A 1 96 ? -4.008 14.363 7.828 1.00 89.06 96 GLY A C 1
ATOM 758 O O . GLY A 1 96 ? -2.815 14.324 8.129 1.00 89.06 96 GLY A O 1
ATOM 759 N N . LYS A 1 97 ? -4.940 13.712 8.535 1.00 92.25 97 LYS A N 1
ATOM 760 C CA . LYS A 1 97 ? -4.667 12.932 9.755 1.00 92.25 97 LYS A CA 1
ATOM 761 C C . LYS A 1 97 ? -4.939 11.447 9.497 1.00 92.25 97 LYS A C 1
ATOM 763 O O . LYS A 1 97 ? -6.033 10.959 9.749 1.00 92.25 97 LYS A O 1
ATOM 768 N N . CYS A 1 98 ? -3.929 10.722 9.011 1.00 96.00 98 CYS A N 1
ATOM 769 C CA . CYS A 1 98 ? -4.053 9.355 8.477 1.00 96.00 98 CYS A CA 1
ATOM 770 C C . CYS A 1 98 ? -4.880 8.401 9.347 1.00 96.00 98 CYS A C 1
ATOM 772 O O . CYS A 1 98 ? -5.878 7.846 8.895 1.00 96.00 98 CYS A O 1
ATOM 774 N N . TRP A 1 99 ? -4.487 8.206 10.606 1.00 94.88 99 TRP A N 1
ATOM 775 C CA . TRP A 1 99 ? -5.168 7.248 11.478 1.00 94.88 99 TRP A CA 1
ATOM 776 C C . TRP A 1 99 ? -6.556 7.717 11.918 1.00 94.88 99 TRP A C 1
ATOM 778 O O . TRP A 1 99 ? -7.425 6.881 12.164 1.00 94.88 99 TRP A O 1
ATOM 788 N N . GLN A 1 100 ? -6.785 9.030 11.975 1.00 92.06 100 GLN A N 1
ATOM 789 C CA . GLN A 1 100 ? -8.112 9.584 12.225 1.00 92.06 100 GLN A CA 1
ATOM 790 C C . GLN A 1 100 ? -9.041 9.298 11.040 1.00 92.06 100 GLN A C 1
ATOM 792 O O . GLN A 1 100 ? -10.114 8.739 11.249 1.00 92.06 100 GLN A O 1
ATOM 797 N N . ASP A 1 101 ? -8.593 9.566 9.813 1.00 94.12 101 ASP A N 1
ATOM 798 C CA . ASP A 1 101 ? -9.361 9.291 8.594 1.00 94.12 101 ASP A CA 1
ATOM 799 C C . ASP A 1 101 ? -9.625 7.784 8.416 1.00 94.12 101 ASP A C 1
ATOM 801 O O . ASP A 1 101 ? -10.717 7.386 8.014 1.00 94.12 101 ASP A O 1
ATOM 805 N N . ILE A 1 102 ? -8.659 6.916 8.757 1.00 96.06 102 ILE A N 1
ATOM 806 C CA . ILE A 1 102 ? -8.859 5.455 8.768 1.00 96.06 102 ILE A CA 1
ATOM 807 C C . ILE A 1 102 ? -9.926 5.059 9.797 1.00 96.06 102 ILE A C 1
ATOM 809 O O . ILE A 1 102 ? -10.798 4.245 9.489 1.00 96.06 102 ILE A O 1
ATOM 813 N N . CYS A 1 103 ? -9.872 5.618 11.010 1.00 93.94 103 CYS A N 1
ATOM 814 C CA . CYS A 1 103 ? -10.860 5.353 12.057 1.00 93.94 103 CYS A CA 1
ATOM 815 C C . CYS A 1 103 ? -12.267 5.766 11.601 1.00 93.94 103 CYS A C 1
ATOM 817 O O . CYS A 1 103 ? -13.209 4.976 11.680 1.00 93.94 103 CYS A O 1
ATOM 819 N N . GLU A 1 104 ? -12.388 6.970 11.043 1.00 92.88 104 GLU A N 1
ATOM 820 C CA . GLU A 1 104 ? -13.638 7.495 10.503 1.00 92.88 104 GLU A CA 1
ATOM 821 C C . GLU A 1 104 ? -14.165 6.629 9.350 1.00 92.88 104 GLU A C 1
ATOM 823 O O . GLU A 1 104 ? -15.340 6.260 9.348 1.00 92.88 104 GLU A O 1
ATOM 828 N N . ALA A 1 105 ? -13.301 6.211 8.420 1.00 96.25 105 ALA A N 1
ATOM 829 C CA . ALA A 1 105 ? -13.681 5.329 7.319 1.00 96.25 105 ALA A CA 1
ATOM 830 C C . ALA A 1 105 ? -14.208 3.968 7.809 1.00 96.25 105 ALA A C 1
ATOM 832 O O . ALA A 1 105 ? -15.182 3.450 7.258 1.00 96.25 105 ALA A O 1
ATOM 833 N N . ILE A 1 106 ? -13.604 3.393 8.857 1.00 96.06 106 ILE A N 1
ATOM 834 C CA . ILE A 1 106 ? -14.080 2.150 9.481 1.00 96.06 106 ILE A CA 1
ATOM 835 C C . ILE A 1 106 ? -15.451 2.368 10.136 1.00 96.06 106 ILE A C 1
ATOM 837 O O . ILE A 1 106 ? -16.370 1.576 9.911 1.00 96.06 106 ILE A O 1
ATOM 841 N N . LEU A 1 107 ? -15.609 3.442 10.914 1.00 93.31 107 LEU A N 1
ATOM 842 C CA . LEU A 1 107 ? -16.859 3.775 11.603 1.00 93.31 107 LEU A CA 1
ATOM 843 C C . LEU A 1 107 ? -18.011 4.021 10.619 1.00 93.31 107 LEU A C 1
ATOM 845 O O . LEU A 1 107 ? -19.115 3.510 10.819 1.00 93.31 107 LEU A O 1
ATOM 849 N N . GLN A 1 108 ? -17.747 4.745 9.530 1.00 95.25 108 GLN A N 1
ATOM 850 C CA . GLN A 1 108 ? -18.736 5.094 8.508 1.00 95.25 108 GLN A CA 1
ATOM 851 C C . GLN A 1 108 ? -19.034 3.962 7.520 1.00 95.25 108 GLN A C 1
ATOM 853 O O . GLN A 1 108 ? -20.008 4.050 6.765 1.00 95.25 108 GLN A O 1
ATOM 858 N N . ALA A 1 109 ? -18.234 2.891 7.504 1.00 97.38 109 ALA A N 1
ATOM 859 C CA . ALA A 1 109 ? -18.473 1.757 6.625 1.00 97.38 109 ALA A CA 1
ATOM 860 C C . ALA A 1 109 ? -19.872 1.158 6.869 1.00 97.38 109 ALA A C 1
ATOM 862 O O . ALA A 1 109 ? -20.348 1.061 8.004 1.00 97.38 109 ALA A O 1
ATOM 863 N N . ARG A 1 110 ? -20.527 0.718 5.785 1.00 97.06 110 ARG A N 1
ATOM 864 C CA . ARG A 1 110 ? -21.879 0.114 5.822 1.00 97.06 110 ARG A CA 1
ATOM 865 C C . ARG A 1 110 ? -21.990 -1.248 5.140 1.00 97.06 110 ARG A C 1
ATOM 867 O O . ARG A 1 110 ? -23.058 -1.849 5.150 1.00 97.06 110 ARG A O 1
ATOM 874 N N . ARG A 1 111 ? -20.935 -1.706 4.460 1.00 97.56 111 ARG A N 1
ATOM 875 C CA . ARG A 1 111 ? -20.984 -2.914 3.613 1.00 97.56 111 ARG A CA 1
ATOM 876 C C . ARG A 1 111 ? -19.838 -3.867 3.910 1.00 97.56 111 ARG A C 1
ATOM 878 O O . ARG A 1 111 ? -20.074 -5.018 4.268 1.00 97.56 111 ARG A O 1
ATOM 885 N N . PHE A 1 112 ? -18.608 -3.393 3.753 1.00 98.06 112 PHE A N 1
ATOM 886 C CA . PHE A 1 112 ? -17.422 -4.208 3.957 1.00 98.06 112 PHE A CA 1
ATOM 887 C C . PHE A 1 112 ? -16.254 -3.378 4.478 1.00 98.06 112 PHE A C 1
ATOM 889 O O . PHE A 1 112 ? -16.194 -2.171 4.245 1.00 98.06 112 PHE A O 1
ATOM 896 N N . ILE A 1 113 ? -15.327 -4.057 5.148 1.00 98.56 113 ILE A N 1
ATOM 897 C CA . ILE A 1 113 ? -14.027 -3.539 5.570 1.00 98.56 113 ILE A CA 1
ATOM 898 C C . ILE A 1 113 ? -12.995 -4.613 5.230 1.00 98.56 113 ILE A C 1
ATOM 900 O O . ILE A 1 113 ? -13.043 -5.705 5.798 1.00 98.56 113 ILE A O 1
ATOM 904 N N . TYR A 1 114 ? -12.084 -4.322 4.301 1.00 98.44 114 TYR A N 1
ATOM 905 C CA . TYR A 1 114 ? -10.995 -5.227 3.923 1.00 98.44 114 TYR A CA 1
ATOM 906 C C . TYR A 1 114 ? -9.657 -4.595 4.276 1.00 98.44 114 TYR A C 1
ATOM 908 O O . TYR A 1 114 ? -9.388 -3.464 3.876 1.00 98.44 114 TYR A O 1
ATOM 916 N N . ILE A 1 115 ? -8.824 -5.328 5.013 1.00 98.38 115 ILE A N 1
ATOM 917 C CA . ILE A 1 115 ? -7.513 -4.845 5.453 1.00 98.38 115 ILE A CA 1
ATOM 918 C C . ILE A 1 115 ? -6.468 -5.899 5.118 1.00 98.38 115 ILE A C 1
ATOM 920 O O . ILE A 1 115 ? -6.604 -7.066 5.475 1.00 98.38 115 ILE A O 1
ATOM 924 N N . THR A 1 116 ? -5.405 -5.472 4.449 1.00 97.81 116 THR A N 1
ATOM 925 C CA . THR A 1 116 ? -4.214 -6.284 4.196 1.00 97.81 116 THR A CA 1
ATOM 926 C C . THR A 1 116 ? -3.031 -5.600 4.860 1.00 97.81 116 THR A C 1
ATOM 928 O O . THR A 1 116 ? -2.892 -4.384 4.727 1.00 97.81 116 THR A O 1
ATOM 931 N N . GLY A 1 117 ? -2.169 -6.344 5.542 1.00 94.88 117 GLY A N 1
ATOM 932 C CA . GLY A 1 117 ? -1.029 -5.751 6.232 1.00 94.88 117 GLY A CA 1
ATOM 933 C C . GLY A 1 117 ? 0.099 -6.746 6.413 1.00 94.88 117 GLY A C 1
ATOM 934 O O . GLY A 1 117 ? -0.138 -7.941 6.556 1.00 94.88 117 GLY A O 1
ATOM 935 N N . TRP A 1 118 ? 1.334 -6.250 6.417 1.00 92.88 118 TRP A N 1
ATOM 936 C CA . TRP A 1 118 ? 2.479 -7.067 6.814 1.00 92.88 118 TRP A CA 1
ATOM 937 C C . TRP A 1 118 ? 2.361 -7.503 8.282 1.00 92.88 118 TRP A C 1
ATOM 939 O O . TRP A 1 118 ? 2.583 -8.660 8.604 1.00 92.88 118 TRP A O 1
ATOM 949 N N . SER A 1 119 ? 1.917 -6.591 9.146 1.00 92.88 119 SER A N 1
ATOM 950 C CA . SER A 1 119 ? 1.485 -6.882 10.508 1.00 92.88 119 SER A CA 1
ATOM 951 C C . SER A 1 119 ? 0.236 -6.055 10.796 1.00 92.88 119 SER A C 1
ATOM 953 O O . SER A 1 119 ? 0.131 -4.899 10.376 1.00 92.88 119 SER A O 1
ATOM 955 N N . ILE A 1 120 ? -0.729 -6.663 11.472 1.00 94.75 120 ILE A N 1
ATOM 956 C CA . ILE A 1 120 ? -1.914 -6.003 12.016 1.00 94.75 120 ILE A CA 1
ATOM 957 C C . ILE A 1 120 ? -1.864 -6.306 13.504 1.00 94.75 120 ILE A C 1
ATOM 959 O O . ILE A 1 120 ? -1.652 -7.457 13.862 1.00 94.75 120 ILE A O 1
ATOM 963 N N . TYR A 1 121 ? -2.024 -5.291 14.350 1.00 94.88 121 TYR A N 1
ATOM 964 C CA . TYR A 1 121 ? -2.049 -5.473 15.796 1.00 94.88 121 TYR A CA 1
ATOM 965 C C . TYR A 1 121 ? -3.374 -4.955 16.339 1.00 94.88 121 TYR A C 1
ATOM 967 O O . TYR A 1 121 ? -3.669 -3.763 16.246 1.00 94.88 121 TYR A O 1
ATOM 975 N N . ASP A 1 122 ? -4.192 -5.855 16.878 1.00 95.00 122 ASP A N 1
ATOM 976 C CA . ASP A 1 122 ? -5.562 -5.569 17.304 1.00 95.00 122 ASP A CA 1
ATOM 977 C C . ASP A 1 122 ? -5.637 -4.528 18.431 1.00 95.00 122 ASP A C 1
ATOM 979 O O . ASP A 1 122 ? -6.590 -3.754 18.480 1.00 95.00 122 ASP A O 1
ATOM 983 N N . LYS A 1 123 ? -4.611 -4.427 19.285 1.00 95.31 123 LYS A N 1
ATOM 984 C CA . LYS A 1 123 ? -4.646 -3.584 20.494 1.00 95.31 123 LYS A CA 1
ATOM 985 C C . LYS A 1 123 ? -4.295 -2.113 20.268 1.00 95.31 123 LYS A C 1
ATOM 987 O O . LYS A 1 123 ? -4.371 -1.321 21.210 1.00 95.31 123 LYS A O 1
ATOM 992 N N . ILE A 1 124 ? -3.887 -1.713 19.061 1.00 94.88 124 ILE A N 1
ATOM 993 C CA . ILE A 1 124 ? -3.567 -0.301 18.804 1.00 94.88 124 ILE A CA 1
ATOM 994 C C . ILE A 1 124 ? -4.832 0.556 18.847 1.00 94.88 124 ILE A C 1
ATOM 996 O O . ILE A 1 124 ? -5.885 0.151 18.362 1.00 94.88 124 ILE A O 1
ATOM 1000 N N . LYS A 1 125 ? -4.710 1.780 19.362 1.00 94.00 125 LYS A N 1
ATOM 1001 C CA . LYS A 1 125 ? -5.721 2.831 19.192 1.00 94.00 125 LYS A CA 1
ATOM 1002 C C . LYS A 1 125 ? -5.312 3.750 18.046 1.00 94.00 125 LYS A C 1
ATOM 1004 O O . LYS A 1 125 ? -4.176 4.243 18.047 1.00 94.00 125 LYS A O 1
ATOM 1009 N N . LEU A 1 126 ? -6.225 3.951 17.092 1.00 92.88 126 LEU A N 1
ATOM 1010 C CA . LEU A 1 126 ? -6.013 4.800 15.914 1.00 92.88 126 LEU A CA 1
ATOM 1011 C C . LEU A 1 126 ? -6.034 6.290 16.277 1.00 92.88 126 LEU A C 1
ATOM 1013 O O . LEU A 1 126 ? -5.195 7.060 15.821 1.00 92.88 126 LEU A O 1
ATOM 1017 N N . VAL A 1 127 ? -6.954 6.693 17.148 1.00 89.94 127 VAL A N 1
ATOM 1018 C CA . VAL A 1 127 ? -7.020 8.058 17.675 1.00 89.94 127 VAL A CA 1
ATOM 1019 C C . VAL A 1 127 ? -6.475 8.038 19.099 1.00 89.94 127 VAL A C 1
ATOM 1021 O O . VAL A 1 127 ? -6.812 7.163 19.890 1.00 89.94 127 VAL A O 1
ATOM 1024 N N . ARG A 1 128 ? -5.566 8.961 19.421 1.00 88.06 128 ARG A N 1
ATOM 1025 C CA . ARG A 1 128 ? -4.896 9.026 20.727 1.00 88.06 128 ARG A CA 1
ATOM 1026 C C . ARG A 1 128 ? -4.885 10.466 21.216 1.00 88.06 128 ARG A C 1
ATOM 1028 O O . ARG A 1 128 ? -4.621 11.368 20.432 1.00 88.06 128 ARG A O 1
ATOM 1035 N N . GLY A 1 129 ? -5.144 10.675 22.505 1.00 69.88 129 GLY A N 1
ATOM 1036 C CA . GLY A 1 129 ? -5.011 11.994 23.135 1.00 69.88 129 GLY A CA 1
ATOM 1037 C C . GLY A 1 129 ? -6.043 13.042 22.701 1.00 69.88 129 GLY A C 1
ATOM 1038 O O . GLY A 1 129 ? -5.875 14.211 23.043 1.00 69.88 129 GLY A O 1
ATOM 1039 N N . SER A 1 130 ? -7.108 12.657 21.986 1.00 63.59 130 SER A N 1
ATOM 1040 C CA . SER A 1 130 ? -8.214 13.574 21.707 1.00 63.59 130 SER A CA 1
ATOM 1041 C C . SER A 1 130 ? -8.970 13.869 23.002 1.00 63.59 130 SER A C 1
ATOM 1043 O O . SER A 1 130 ? -9.480 12.957 23.647 1.00 63.59 130 SER A O 1
ATOM 1045 N N . ARG A 1 131 ? -9.047 15.148 23.383 1.00 53.72 131 ARG A N 1
ATOM 1046 C CA . ARG A 1 131 ? -9.961 15.625 24.439 1.00 53.72 131 ARG A CA 1
ATOM 1047 C C . ARG A 1 131 ? -11.382 15.833 23.920 1.00 53.72 131 ARG A C 1
ATOM 1049 O O . ARG A 1 131 ? -12.264 16.192 24.694 1.00 53.72 131 ARG A O 1
ATOM 1056 N N . ASP A 1 132 ? -11.585 15.639 22.620 1.00 57.78 132 ASP A N 1
ATOM 1057 C CA . ASP A 1 132 ? -12.883 15.768 21.993 1.00 57.78 132 ASP A CA 1
ATOM 1058 C C . ASP A 1 132 ? -13.689 14.487 22.232 1.00 57.78 132 ASP A C 1
ATOM 1060 O O . ASP A 1 132 ? -13.537 13.477 21.537 1.00 57.78 132 ASP A O 1
ATOM 1064 N N . SER A 1 133 ? -14.522 14.530 23.272 1.00 52.53 133 SER A N 1
ATOM 1065 C CA . SER A 1 133 ? -15.431 13.457 23.683 1.00 52.53 133 SER A CA 1
ATOM 1066 C C . SER A 1 133 ? -16.530 13.164 22.654 1.00 52.53 133 SER A C 1
ATOM 1068 O O . SER A 1 133 ? -17.299 12.222 22.842 1.00 52.53 133 SER A O 1
ATOM 1070 N N . THR A 1 134 ? -16.609 13.939 21.568 1.00 55.06 134 THR A N 1
ATOM 1071 C CA . THR A 1 134 ? -17.591 13.749 20.492 1.00 55.06 134 THR A CA 1
ATOM 1072 C C . THR A 1 134 ? -17.189 12.672 19.482 1.00 55.06 134 THR A C 1
ATOM 1074 O O . THR A 1 134 ? -18.051 12.142 18.778 1.00 55.06 134 THR A O 1
ATOM 1077 N N . LEU A 1 135 ? -15.909 12.282 19.430 1.00 59.19 135 LEU A N 1
ATOM 1078 C CA . LEU A 1 135 ? -15.452 11.178 18.587 1.00 59.19 135 LEU A CA 1
ATOM 1079 C C . LEU A 1 135 ? -15.818 9.841 19.247 1.00 59.19 135 LEU A C 1
ATOM 1081 O O . LEU A 1 135 ? -15.051 9.288 20.040 1.00 59.19 135 LEU A O 1
ATOM 1085 N N . LEU A 1 136 ? -17.009 9.328 18.920 1.00 60.34 136 LEU A N 1
ATOM 1086 C CA . LEU A 1 136 ? -17.454 7.982 19.293 1.00 60.34 136 LEU A CA 1
ATOM 1087 C C . LEU A 1 136 ? -16.327 6.968 19.013 1.00 60.34 136 LEU A C 1
ATOM 1089 O O . LEU A 1 136 ? -15.758 6.963 17.923 1.00 60.34 136 LEU A O 1
ATOM 1093 N N . HIS A 1 137 ? -16.014 6.105 19.983 1.00 64.56 137 HIS A N 1
ATOM 1094 C CA . HIS A 1 137 ? -14.966 5.073 19.883 1.00 64.56 137 HIS A CA 1
ATOM 1095 C C . HIS A 1 137 ? -13.512 5.570 19.765 1.00 64.56 137 HIS A C 1
ATOM 1097 O O . HIS A 1 137 ? -12.632 4.772 19.441 1.00 64.56 137 HIS A O 1
ATOM 1103 N N . SER A 1 138 ? -13.212 6.832 20.095 1.00 66.75 138 SER A N 1
ATOM 1104 C CA . SER A 1 138 ? -11.826 7.341 20.146 1.00 66.75 138 SER A CA 1
ATOM 1105 C C . SER A 1 138 ? -10.906 6.527 21.068 1.00 66.75 138 SER A C 1
ATOM 1107 O O . SER A 1 138 ? -9.708 6.421 20.813 1.00 66.75 138 SER A O 1
ATOM 1109 N N . ASP A 1 139 ? -11.477 5.898 22.097 1.00 75.44 139 ASP A N 1
ATOM 1110 C CA . ASP A 1 139 ? -10.766 5.039 23.039 1.00 75.44 139 ASP A CA 1
ATOM 1111 C C . ASP A 1 139 ? -10.758 3.547 22.682 1.00 75.44 139 ASP A C 1
ATOM 1113 O O . ASP A 1 139 ? -10.098 2.768 23.378 1.00 75.44 139 ASP A O 1
ATOM 1117 N N . SER A 1 140 ? -11.462 3.131 21.628 1.00 88.06 140 SER A N 1
ATOM 1118 C CA . SER A 1 140 ? -11.523 1.727 21.221 1.00 88.06 140 SER A CA 1
ATOM 1119 C C . SER A 1 140 ? -10.231 1.284 20.536 1.00 88.06 140 SER A C 1
ATOM 1121 O O . SER A 1 140 ? -9.582 2.039 19.807 1.00 88.06 140 SER A O 1
ATOM 1123 N N . THR A 1 141 ? -9.852 0.027 20.765 1.00 95.31 141 THR A N 1
ATOM 1124 C CA . THR A 1 141 ? -8.778 -0.601 19.993 1.00 95.31 141 THR A CA 1
ATOM 1125 C C . THR A 1 141 ? -9.255 -0.883 18.565 1.00 95.31 141 THR A C 1
ATOM 1127 O O . THR A 1 141 ? -10.459 -1.000 18.311 1.00 95.31 141 THR A O 1
ATOM 1130 N N . LEU A 1 142 ? -8.324 -1.018 17.618 1.00 96.69 142 LEU A N 1
ATOM 1131 C CA . LEU A 1 142 ? -8.627 -1.421 16.243 1.00 96.69 142 LEU A CA 1
ATOM 1132 C C . LEU A 1 142 ? -9.407 -2.744 16.222 1.00 96.69 142 LEU A C 1
ATOM 1134 O O . LEU A 1 142 ? -10.375 -2.887 15.478 1.00 96.69 142 LEU A O 1
ATOM 1138 N N . GLY A 1 143 ? -9.007 -3.697 17.061 1.00 96.94 143 GLY A N 1
ATOM 1139 C CA . GLY A 1 143 ? -9.648 -4.995 17.195 1.00 96.94 143 GLY A CA 1
ATOM 1140 C C . GLY A 1 143 ? -11.108 -4.897 17.616 1.00 96.94 143 GLY A C 1
ATOM 1141 O O . GLY A 1 143 ? -11.982 -5.486 16.972 1.00 96.94 143 GLY A O 1
ATOM 1142 N N . ASP A 1 144 ? -11.378 -4.131 18.670 1.00 96.00 144 ASP A N 1
ATOM 1143 C CA . ASP A 1 144 ? -12.735 -3.942 19.183 1.00 96.00 144 ASP A CA 1
ATOM 1144 C C . ASP A 1 144 ? -13.615 -3.208 18.173 1.00 96.00 144 ASP A C 1
ATOM 1146 O O . ASP A 1 144 ? -14.761 -3.602 17.954 1.00 96.00 144 ASP A O 1
ATOM 1150 N N . LEU A 1 145 ? -13.061 -2.204 17.490 1.00 95.62 145 LEU A N 1
ATOM 1151 C CA . LEU A 1 145 ? -13.763 -1.467 16.446 1.00 95.62 145 LEU A CA 1
ATOM 1152 C C . LEU A 1 145 ? -14.185 -2.392 15.293 1.00 95.62 145 LEU A C 1
ATOM 1154 O O . LEU A 1 145 ? -15.331 -2.361 14.847 1.00 95.62 145 LEU A O 1
ATOM 1158 N N . LEU A 1 146 ? -13.288 -3.266 14.833 1.00 97.56 146 LEU A N 1
ATOM 1159 C CA . LEU A 1 146 ? -13.590 -4.223 13.767 1.00 97.56 146 LEU A CA 1
ATOM 1160 C C . LEU A 1 146 ? -14.617 -5.278 14.204 1.00 97.56 146 LEU A C 1
ATOM 1162 O O . LEU A 1 146 ? -15.507 -5.618 13.420 1.00 97.56 146 LEU A O 1
ATOM 1166 N N . LYS A 1 147 ? -14.547 -5.761 15.453 1.00 97.31 147 LYS A N 1
ATOM 1167 C CA . LYS A 1 147 ? -15.570 -6.653 16.025 1.00 97.31 147 LYS A CA 1
ATOM 1168 C C . LYS A 1 147 ? -16.931 -5.972 16.066 1.00 97.31 147 LYS A C 1
ATOM 1170 O O . LYS A 1 147 ? -17.893 -6.554 15.568 1.00 97.31 147 LYS A O 1
ATOM 1175 N N . PHE A 1 148 ? -16.990 -4.746 16.581 1.00 95.38 148 PHE A N 1
ATOM 1176 C CA . PHE A 1 148 ? -18.206 -3.940 16.639 1.00 95.38 148 PHE A CA 1
ATOM 1177 C C . PHE A 1 148 ? -18.843 -3.801 15.249 1.00 95.38 148 PHE A C 1
ATOM 1179 O O . PHE A 1 148 ? -19.988 -4.200 15.049 1.00 95.38 148 PHE A O 1
ATOM 1186 N N . LYS A 1 149 ? -18.070 -3.381 14.240 1.00 96.31 149 LYS A N 1
ATOM 1187 C CA . LYS A 1 149 ? -18.569 -3.270 12.858 1.00 96.31 149 LYS A CA 1
ATOM 1188 C C . LYS A 1 149 ? -19.015 -4.614 12.275 1.00 96.31 149 LYS A C 1
ATOM 1190 O O . LYS A 1 149 ? -19.993 -4.667 11.536 1.00 96.31 149 LYS A O 1
ATOM 1195 N N . SER A 1 150 ? -18.342 -5.716 12.608 1.00 96.88 150 SER A N 1
ATOM 1196 C CA . SER A 1 150 ? -18.766 -7.050 12.158 1.00 96.88 150 SER A CA 1
ATOM 1197 C C . SER A 1 150 ? -20.100 -7.497 12.775 1.00 96.88 150 SER A C 1
ATOM 1199 O O . SER A 1 150 ? -20.870 -8.201 12.124 1.00 96.88 150 SER A O 1
ATOM 1201 N N . GLN A 1 151 ? -20.405 -7.061 14.003 1.00 96.12 151 GLN A N 1
ATOM 1202 C CA . GLN A 1 151 ? -21.670 -7.349 14.691 1.00 96.12 151 GLN A CA 1
ATOM 1203 C C . GLN A 1 151 ? -22.842 -6.545 14.115 1.00 96.12 151 GLN A C 1
ATOM 1205 O O . GLN A 1 151 ? -23.968 -7.031 14.125 1.00 96.12 151 GLN A O 1
ATOM 1210 N N . GLU A 1 152 ? -22.579 -5.379 13.518 1.00 95.50 152 GLU A N 1
ATOM 1211 C CA . GLU A 1 152 ? -23.563 -4.631 12.717 1.00 95.50 152 GLU A CA 1
ATOM 1212 C C . GLU A 1 152 ? -23.906 -5.318 11.375 1.00 95.50 152 GLU A C 1
ATOM 1214 O O . GLU A 1 152 ? -24.722 -4.815 10.603 1.00 95.50 152 GLU A O 1
ATOM 1219 N N . GLY A 1 153 ? -23.285 -6.463 11.068 1.00 95.56 153 GLY A N 1
ATOM 1220 C CA . GLY A 1 153 ? -23.539 -7.243 9.854 1.00 95.56 153 GLY A CA 1
ATOM 1221 C C . GLY A 1 153 ? -22.640 -6.884 8.668 1.00 95.56 153 GLY A C 1
ATOM 1222 O O . GLY A 1 153 ? -22.883 -7.355 7.554 1.00 95.56 153 GLY A O 1
ATOM 1223 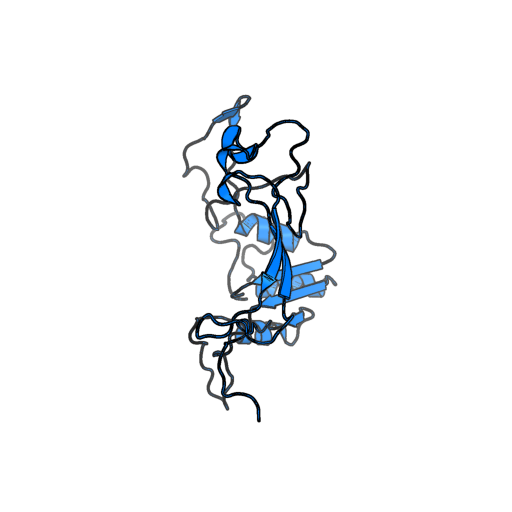N N . LEU A 1 154 ? -21.594 -6.071 8.868 1.00 97.56 154 LEU A N 1
ATOM 1224 C CA . LEU A 1 154 ? -20.610 -5.805 7.821 1.00 97.56 154 LEU A CA 1
ATOM 1225 C C . LEU A 1 154 ? -19.714 -7.017 7.585 1.00 97.56 154 LEU A C 1
ATOM 1227 O O . LEU A 1 154 ? -19.286 -7.709 8.509 1.00 97.56 154 LEU A O 1
ATOM 1231 N N . ARG A 1 155 ? -19.312 -7.201 6.327 1.00 98.19 155 ARG A N 1
ATOM 1232 C CA . ARG A 1 155 ? -18.256 -8.155 5.991 1.00 98.19 155 ARG A CA 1
ATOM 1233 C C . ARG A 1 155 ? -16.889 -7.572 6.342 1.00 98.19 155 ARG A C 1
ATOM 1235 O O . ARG A 1 155 ? -16.412 -6.677 5.647 1.00 98.19 155 ARG A O 1
ATOM 1242 N N . VAL A 1 156 ? -16.235 -8.120 7.360 1.00 98.50 156 VAL A N 1
ATOM 1243 C CA . VAL A 1 156 ? -14.882 -7.711 7.762 1.00 98.50 156 VAL A CA 1
ATOM 1244 C C . VAL A 1 156 ? -13.892 -8.834 7.451 1.00 98.50 156 VAL A C 1
ATOM 1246 O O . VAL A 1 156 ? -13.997 -9.913 8.034 1.00 98.50 156 VAL A O 1
ATOM 1249 N N . LEU A 1 157 ? -12.958 -8.589 6.523 1.00 98.38 157 LEU A N 1
ATOM 1250 C CA . LEU A 1 157 ? -11.926 -9.552 6.108 1.00 98.38 157 LEU A CA 1
ATOM 1251 C C . LEU A 1 157 ? -10.526 -8.974 6.331 1.00 98.38 157 LEU A C 1
ATOM 1253 O O . LEU A 1 157 ? -10.213 -7.891 5.830 1.00 98.38 157 LEU A O 1
ATOM 1257 N N . LEU A 1 158 ? -9.678 -9.720 7.033 1.00 98.31 158 LEU A N 1
ATOM 1258 C CA . LEU A 1 158 ? -8.287 -9.365 7.291 1.00 98.31 158 LEU A CA 1
ATOM 1259 C C . LEU A 1 158 ? -7.346 -10.361 6.609 1.00 98.31 158 LEU A C 1
ATOM 1261 O O . LEU A 1 158 ? -7.526 -11.572 6.730 1.00 98.31 158 LEU A O 1
ATOM 1265 N N . PHE A 1 159 ? -6.319 -9.835 5.948 1.00 97.06 159 PHE A N 1
ATOM 1266 C CA . PHE A 1 159 ? -5.267 -10.591 5.269 1.00 97.06 159 PHE A CA 1
ATOM 1267 C C . PHE A 1 159 ? -3.885 -10.178 5.808 1.00 97.06 159 PHE A C 1
ATOM 1269 O O . PHE A 1 159 ? -3.138 -9.479 5.112 1.00 97.06 159 PHE A O 1
ATOM 1276 N N . PRO A 1 160 ? -3.554 -10.505 7.072 1.00 95.12 160 PRO A N 1
ATOM 1277 C CA . PRO A 1 160 ? -2.196 -10.336 7.571 1.00 95.12 160 PRO A CA 1
ATOM 1278 C C . PRO A 1 160 ? -1.245 -11.312 6.862 1.00 95.12 160 PRO A C 1
ATOM 1280 O O . PRO A 1 160 ? -1.638 -12.421 6.487 1.00 95.12 160 PRO A O 1
ATOM 1283 N N . TRP A 1 161 ? 0.007 -10.903 6.666 1.00 92.62 161 TRP A N 1
ATOM 1284 C CA . TRP A 1 161 ? 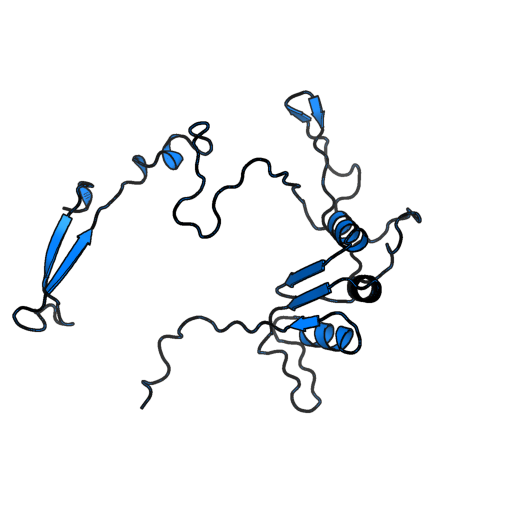1.059 -11.819 6.227 1.00 92.62 161 TRP A CA 1
ATOM 1285 C C . TRP A 1 161 ? 1.264 -12.924 7.274 1.00 92.62 161 TRP A C 1
ATOM 1287 O O . TRP A 1 161 ? 1.286 -12.637 8.464 1.00 92.62 161 TRP A O 1
ATOM 1297 N N . ASP A 1 162 ? 1.367 -14.169 6.806 1.00 87.88 162 ASP A N 1
ATOM 1298 C CA . ASP A 1 162 ? 1.674 -15.347 7.629 1.00 87.88 162 ASP A CA 1
ATOM 1299 C C . ASP A 1 162 ? 3.194 -15.433 7.811 1.00 87.88 162 ASP A C 1
ATOM 1301 O O . ASP A 1 162 ? 3.923 -15.736 6.851 1.00 87.88 162 ASP A O 1
ATOM 1305 N N . ASP A 1 163 ? 3.676 -15.102 9.006 1.00 80.19 163 ASP A N 1
ATOM 1306 C CA . ASP A 1 163 ? 5.087 -15.175 9.352 1.00 80.19 163 ASP A CA 1
ATOM 1307 C C . ASP A 1 163 ? 5.473 -16.647 9.571 1.00 80.19 163 ASP A C 1
ATOM 1309 O O . ASP A 1 163 ? 5.092 -17.268 10.565 1.00 80.19 163 ASP A O 1
ATOM 1313 N N . PRO A 1 164 ? 6.300 -17.237 8.687 1.00 70.69 164 PRO A N 1
ATOM 1314 C CA . PRO A 1 164 ? 6.647 -18.652 8.770 1.00 70.69 164 PRO A CA 1
ATOM 1315 C C . PRO A 1 164 ? 7.448 -19.015 10.032 1.00 70.69 164 PRO A C 1
ATOM 1317 O O . PRO A 1 164 ? 7.655 -20.207 10.292 1.00 70.69 164 PRO A O 1
ATOM 1320 N N . THR A 1 165 ? 7.937 -18.018 10.779 1.00 66.44 165 THR A N 1
ATOM 1321 C CA . THR A 1 165 ? 8.647 -18.178 12.054 1.00 66.44 165 THR A CA 1
ATOM 1322 C C . THR A 1 165 ? 7.740 -18.017 13.278 1.00 66.44 165 THR A C 1
ATOM 1324 O O . THR A 1 165 ? 8.108 -18.483 14.356 1.00 66.44 165 THR A O 1
ATOM 1327 N N . SER A 1 166 ? 6.533 -17.470 13.110 1.00 59.78 166 SER A N 1
ATOM 1328 C CA . SER A 1 166 ? 5.474 -17.418 14.125 1.00 59.78 166 SER A CA 1
ATOM 1329 C C . SER A 1 166 ? 4.780 -18.782 14.242 1.00 59.78 166 SER A C 1
ATOM 1331 O O . SER A 1 166 ? 3.615 -18.940 13.894 1.00 59.78 166 SER A O 1
ATOM 1333 N N . LYS A 1 167 ? 5.488 -19.828 14.692 1.00 57.69 167 LYS A N 1
ATOM 1334 C CA . LYS A 1 167 ? 4.881 -21.160 14.873 1.00 57.69 167 LYS A CA 1
ATOM 1335 C C . LYS A 1 167 ? 4.523 -21.439 16.325 1.00 57.69 167 LYS A C 1
ATOM 1337 O O . LYS A 1 167 ? 5.339 -21.289 17.225 1.00 57.69 167 LYS A O 1
ATOM 1342 N N . ASP A 1 168 ? 3.313 -21.954 16.524 1.00 51.75 168 ASP A N 1
ATOM 1343 C CA . ASP A 1 168 ? 2.872 -22.563 17.780 1.00 51.75 168 ASP A CA 1
ATOM 1344 C C . ASP A 1 168 ? 3.478 -23.978 17.873 1.00 51.75 168 ASP A C 1
ATOM 1346 O O . ASP A 1 168 ? 2.853 -24.977 17.507 1.00 51.75 168 ASP A O 1
ATOM 1350 N N . ILE A 1 169 ? 4.749 -24.083 18.275 1.00 47.53 169 ILE A N 1
ATOM 1351 C CA . ILE A 1 169 ? 5.373 -25.388 18.521 1.00 47.53 169 ILE A CA 1
ATOM 1352 C C . ILE A 1 169 ? 5.043 -25.793 19.957 1.00 47.53 169 ILE A C 1
ATOM 1354 O O . ILE A 1 169 ? 5.667 -25.342 20.911 1.00 47.53 169 ILE A O 1
ATOM 1358 N N . LEU A 1 170 ? 4.046 -26.670 20.092 1.00 41.94 170 LEU A N 1
ATOM 1359 C CA . LEU A 1 170 ? 3.819 -27.512 21.272 1.00 41.94 170 LEU A CA 1
ATOM 1360 C C . LEU A 1 170 ? 3.848 -26.749 22.623 1.00 41.94 170 LEU A C 1
ATOM 1362 O O . LEU A 1 170 ? 4.591 -27.108 23.531 1.00 41.94 170 LEU A O 1
ATOM 1366 N N . MET A 1 171 ? 3.017 -25.705 22.748 1.00 42.84 171 MET A N 1
ATOM 1367 C CA . MET A 1 171 ? 2.886 -24.798 23.911 1.00 42.84 171 MET A CA 1
ATOM 1368 C C . MET A 1 171 ? 3.970 -23.725 24.106 1.00 42.84 171 MET A C 1
ATOM 1370 O O . MET A 1 171 ? 3.826 -22.897 25.007 1.00 42.84 171 MET A O 1
ATOM 1374 N N . PHE A 1 172 ? 4.991 -23.648 23.253 1.00 46.50 172 PHE A N 1
ATOM 1375 C CA . PHE A 1 172 ? 5.921 -22.520 23.250 1.00 46.50 172 PHE A CA 1
ATOM 1376 C C . PHE A 1 172 ? 5.550 -21.542 22.138 1.00 46.50 172 PHE A C 1
ATOM 1378 O O . PHE A 1 172 ? 5.766 -21.796 20.954 1.00 46.50 172 PHE A O 1
ATOM 1385 N N . LYS A 1 173 ? 4.978 -20.402 22.540 1.00 53.88 173 LYS A N 1
ATOM 1386 C CA . LYS A 1 173 ? 4.755 -19.259 21.655 1.00 53.88 173 LYS A CA 1
ATOM 1387 C C . LYS A 1 173 ? 6.106 -18.611 21.379 1.00 53.88 173 LYS A C 1
ATOM 1389 O O . LYS A 1 173 ? 6.618 -17.886 22.226 1.00 53.88 173 LYS A O 1
ATOM 1394 N N . THR A 1 174 ? 6.683 -18.863 20.215 1.00 53.44 174 THR A N 1
ATO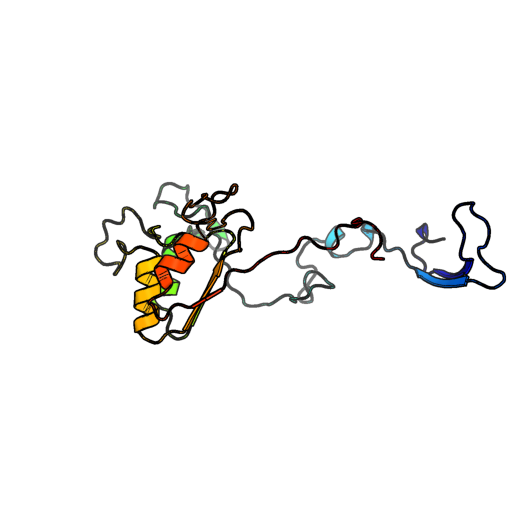M 1395 C CA . THR A 1 174 ? 7.730 -17.982 19.703 1.00 53.44 174 THR A CA 1
ATOM 1396 C C . THR A 1 174 ? 7.039 -16.784 19.073 1.00 53.44 174 THR A C 1
ATOM 1398 O O . THR A 1 174 ? 6.304 -16.948 18.098 1.00 53.44 174 THR A O 1
ATOM 1401 N N . GLU A 1 175 ? 7.236 -15.591 19.640 1.00 55.25 175 GLU A N 1
ATOM 1402 C CA . GLU A 1 175 ? 7.047 -14.366 18.860 1.00 55.25 175 GLU A CA 1
ATOM 1403 C C . GLU A 1 175 ? 7.897 -14.532 17.598 1.00 55.25 175 GLU A C 1
ATOM 1405 O O . GLU A 1 175 ? 9.078 -14.885 17.695 1.00 55.25 175 GLU A O 1
ATOM 1410 N N . GLY A 1 176 ? 7.271 -14.408 16.424 1.00 56.94 176 GLY A N 1
ATOM 1411 C CA . GLY A 1 176 ? 7.972 -14.546 15.156 1.00 56.94 176 GLY A CA 1
ATOM 1412 C C . GLY A 1 176 ? 9.214 -13.670 15.158 1.00 56.94 176 GLY A C 1
ATOM 1413 O O . GLY A 1 176 ? 9.225 -12.575 15.726 1.00 56.94 176 GLY A O 1
ATOM 1414 N N . LEU A 1 177 ? 10.278 -14.138 14.510 1.00 58.84 177 LEU A N 1
ATOM 1415 C CA . LEU A 1 177 ? 11.564 -13.437 14.482 1.00 58.84 177 LEU A CA 1
ATOM 1416 C C . LEU A 1 177 ? 11.436 -12.021 13.885 1.00 58.84 177 LEU A C 1
ATOM 1418 O O . LEU A 1 177 ? 12.318 -11.185 14.060 1.00 58.84 177 LEU A O 1
ATOM 1422 N N . MET A 1 178 ? 10.338 -11.770 13.166 1.00 64.00 178 MET A N 1
ATOM 1423 C CA . MET A 1 178 ? 10.033 -10.510 12.508 1.00 64.00 178 MET A CA 1
ATOM 1424 C C . MET A 1 178 ? 9.108 -9.593 13.322 1.00 64.00 178 MET A C 1
ATOM 1426 O O . MET A 1 178 ? 8.766 -8.525 12.831 1.00 64.00 178 MET A O 1
ATOM 1430 N N . GLY A 1 179 ? 8.700 -9.960 14.543 1.00 70.62 179 GLY A N 1
ATOM 1431 C CA . GLY A 1 179 ? 7.839 -9.110 15.378 1.00 70.62 179 GLY A CA 1
ATOM 1432 C C . GLY A 1 179 ? 6.450 -8.870 14.773 1.00 70.62 179 GLY A C 1
ATOM 1433 O O . GLY A 1 179 ? 5.896 -7.773 14.870 1.00 70.62 179 GLY A O 1
ATOM 1434 N N . THR A 1 180 ? 5.905 -9.876 14.088 1.00 76.94 180 THR A N 1
ATOM 1435 C CA . THR A 1 180 ? 4.539 -9.844 13.556 1.00 76.94 180 THR A CA 1
ATOM 1436 C C . THR A 1 180 ? 3.537 -10.286 14.628 1.00 76.94 180 THR A C 1
ATOM 1438 O O . THR A 1 180 ? 3.841 -11.114 15.484 1.00 76.94 180 THR A O 1
ATOM 1441 N N . HIS A 1 181 ? 2.327 -9.717 14.600 1.00 81.44 181 HIS A N 1
ATOM 1442 C CA . HIS A 1 181 ? 1.226 -10.077 15.511 1.00 81.44 181 HIS A CA 1
ATOM 1443 C C . HIS A 1 181 ? 0.145 -10.896 14.791 1.00 81.44 181 HIS A C 1
ATOM 1445 O O . HIS A 1 181 ? -1.038 -10.803 15.115 1.00 81.44 181 HIS A O 1
ATOM 1451 N N . ASP A 1 182 ? 0.519 -11.659 13.769 1.00 80.75 182 ASP A N 1
ATOM 1452 C CA . ASP A 1 182 ? -0.395 -12.363 12.870 1.00 80.75 182 ASP A CA 1
ATOM 1453 C C . ASP A 1 182 ? -1.213 -13.450 13.592 1.00 80.75 182 ASP A C 1
ATOM 1455 O O . ASP A 1 182 ? -2.449 -13.403 13.583 1.00 80.75 182 ASP A O 1
ATOM 1459 N N . GLU A 1 183 ? -0.555 -14.366 14.309 1.00 83.44 183 GLU A N 1
ATOM 1460 C CA . GLU A 1 183 ? -1.231 -15.422 15.073 1.00 83.44 183 GLU A CA 1
ATOM 1461 C C . GLU A 1 183 ? -1.965 -14.879 16.305 1.00 83.44 183 GLU A C 1
ATOM 1463 O O . GLU A 1 183 ? -3.036 -15.366 16.675 1.00 83.44 183 GLU A O 1
ATOM 1468 N N . GLU A 1 184 ? -1.429 -13.843 16.955 1.00 86.62 184 GLU A N 1
ATOM 1469 C CA . GLU A 1 184 ? -2.123 -13.151 18.048 1.00 86.62 184 GLU A CA 1
ATOM 1470 C C . GLU A 1 184 ? -3.433 -12.521 17.556 1.00 86.62 184 GLU A C 1
ATOM 1472 O O . GLU A 1 184 ? -4.500 -12.802 18.109 1.00 86.62 184 GLU A O 1
ATOM 1477 N N . THR A 1 185 ? -3.369 -11.767 16.460 1.00 91.38 185 THR A N 1
ATOM 1478 C CA . THR A 1 185 ? -4.524 -11.111 15.841 1.00 91.38 185 THR A CA 1
ATOM 1479 C C . THR A 1 185 ? -5.550 -12.134 15.369 1.00 91.38 185 THR A C 1
ATOM 1481 O O . THR A 1 185 ? -6.747 -11.992 15.630 1.00 91.38 185 THR A O 1
ATOM 1484 N N . ARG A 1 186 ? -5.112 -13.227 14.732 1.00 92.62 186 ARG A N 1
ATOM 1485 C CA . ARG A 1 186 ? -6.010 -14.320 14.337 1.00 92.62 186 ARG A CA 1
ATOM 1486 C C . ARG A 1 186 ? -6.740 -14.914 15.541 1.00 92.62 186 ARG A C 1
ATOM 1488 O O . ARG A 1 186 ? -7.955 -15.118 15.480 1.00 92.62 186 ARG A O 1
ATOM 1495 N N . ARG A 1 187 ? -6.028 -15.182 16.642 1.00 92.94 187 ARG A N 1
ATOM 1496 C CA . ARG A 1 187 ? -6.634 -15.701 17.879 1.00 92.94 187 ARG A CA 1
ATOM 1497 C C . ARG A 1 187 ? -7.623 -14.703 18.480 1.00 92.94 187 ARG A C 1
ATOM 1499 O O . ARG A 1 187 ? -8.702 -15.129 18.892 1.00 92.94 187 ARG A O 1
ATOM 1506 N N . PHE A 1 188 ? -7.309 -13.406 18.479 1.00 95.81 188 PHE A N 1
ATOM 1507 C CA . PHE A 1 188 ? -8.204 -12.359 18.983 1.00 95.81 188 PHE A CA 1
ATOM 1508 C C . PHE A 1 188 ? -9.573 -12.371 18.281 1.00 95.81 188 PHE A C 1
ATOM 1510 O O . PHE A 1 188 ? -10.606 -12.199 18.937 1.00 95.81 188 PHE A O 1
ATOM 1517 N N . PHE A 1 189 ? -9.605 -12.619 16.968 1.00 97.19 189 PHE A N 1
ATOM 1518 C CA . PHE A 1 189 ? -10.839 -12.639 16.173 1.00 97.19 189 PHE A CA 1
ATOM 1519 C C . PHE A 1 189 ? -11.533 -14.009 16.075 1.00 97.19 189 PHE A C 1
ATOM 1521 O O . PHE A 1 189 ? -12.647 -14.064 15.557 1.00 97.19 189 PHE A O 1
ATOM 1528 N N . LYS A 1 190 ? -10.948 -15.094 16.609 1.00 94.00 190 LYS A N 1
ATOM 1529 C CA . LYS A 1 190 ? -11.426 -16.486 16.436 1.00 94.00 190 LYS A CA 1
ATOM 1530 C C . LYS A 1 190 ? -12.914 -16.702 16.749 1.00 94.00 190 LYS A C 1
ATOM 1532 O O . LYS A 1 190 ? -13.559 -17.502 16.082 1.00 94.00 190 LYS A O 1
ATOM 1537 N N . ASN A 1 191 ? -13.448 -15.992 17.742 1.00 93.06 191 ASN A N 1
ATOM 1538 C CA . ASN A 1 191 ? -14.845 -16.106 18.182 1.00 93.06 191 ASN A CA 1
ATOM 1539 C C . ASN A 1 191 ? -15.683 -14.871 17.799 1.00 93.06 191 ASN A C 1
ATOM 1541 O O . ASN A 1 191 ? -16.596 -14.485 18.524 1.00 93.06 191 ASN A O 1
ATOM 1545 N N . SER A 1 192 ? -15.337 -14.205 16.699 1.00 96.31 192 SER A N 1
ATOM 1546 C CA . SER A 1 192 ? -16.064 -13.047 16.171 1.00 96.31 192 SER A CA 1
ATOM 1547 C C . SER A 1 192 ? -16.477 -13.267 14.717 1.00 96.31 192 SER A C 1
ATOM 1549 O O . SER A 1 192 ? -16.010 -14.202 14.072 1.00 96.31 192 SER A O 1
ATOM 1551 N N . SER A 1 193 ? -17.321 -12.383 14.182 1.00 96.94 193 SER A N 1
ATOM 1552 C CA . SER A 1 193 ? -17.722 -12.407 12.767 1.00 96.94 193 SER A CA 1
ATOM 1553 C C . SER A 1 193 ? -16.643 -11.866 11.815 1.00 96.94 193 SER A C 1
ATOM 1555 O O . SER A 1 193 ? -16.824 -11.896 10.597 1.00 96.94 193 SER A O 1
ATOM 1557 N N . VAL A 1 194 ? -15.522 -11.367 12.347 1.00 98.25 194 VAL A N 1
ATOM 1558 C CA . VAL A 1 194 ? -14.356 -10.947 11.561 1.00 98.25 194 VAL A CA 1
ATOM 1559 C C . VAL A 1 194 ? -13.623 -12.184 11.047 1.00 98.25 194 VAL A C 1
ATOM 1561 O O . VAL A 1 194 ? -13.236 -13.050 11.828 1.00 98.25 194 VAL A O 1
ATOM 1564 N N . GLN A 1 195 ? -13.387 -12.256 9.738 1.00 97.69 195 GLN A N 1
ATOM 1565 C CA . GLN A 1 195 ? -12.643 -13.364 9.139 1.00 97.69 195 GLN A CA 1
ATOM 1566 C C . GLN A 1 195 ? -11.183 -12.965 8.943 1.00 97.69 195 GLN A C 1
ATOM 1568 O O . GLN A 1 195 ? -10.889 -11.939 8.330 1.00 97.69 195 GLN A O 1
ATOM 1573 N N . VAL A 1 196 ? -10.269 -13.798 9.434 1.00 97.44 196 VAL A N 1
ATOM 1574 C CA . VAL A 1 196 ? -8.823 -13.591 9.306 1.00 97.44 196 VAL A CA 1
ATOM 1575 C C . VAL A 1 196 ? -8.224 -14.721 8.484 1.00 97.44 196 VAL A C 1
ATOM 1577 O O . VAL A 1 196 ? -8.349 -15.891 8.847 1.00 97.44 196 VAL A O 1
ATOM 1580 N N . LEU A 1 197 ? -7.562 -14.361 7.387 1.00 95.62 197 LEU A N 1
ATOM 1581 C CA . LEU A 1 197 ? -6.856 -15.276 6.500 1.00 95.62 197 LEU A CA 1
ATOM 1582 C C . LEU A 1 197 ? -5.365 -14.938 6.528 1.00 95.62 197 LEU A C 1
ATOM 1584 O O . LEU A 1 197 ? -4.939 -13.960 5.916 1.00 95.62 197 LEU A O 1
ATOM 1588 N N . LEU A 1 198 ? -4.580 -15.751 7.240 1.00 92.94 198 LEU A N 1
ATOM 1589 C CA . LEU A 1 198 ? -3.122 -15.642 7.214 1.00 92.94 198 LEU A CA 1
ATOM 1590 C C . LEU A 1 198 ? -2.632 -15.924 5.790 1.00 92.94 198 LEU A C 1
ATOM 1592 O O . LEU A 1 198 ? -3.004 -16.932 5.184 1.00 92.94 198 LEU A O 1
ATOM 1596 N N . CYS A 1 199 ? -1.854 -14.998 5.239 1.00 93.56 199 CYS A N 1
ATOM 1597 C CA . CYS A 1 199 ? -1.435 -15.018 3.845 1.00 93.56 199 CYS A CA 1
ATOM 1598 C C . CYS A 1 199 ? 0.046 -15.401 3.724 1.00 93.56 199 CYS A C 1
ATOM 1600 O O . CYS A 1 199 ? 0.903 -14.512 3.775 1.00 93.56 199 CYS A O 1
ATOM 1602 N N . PRO A 1 200 ? 0.379 -16.690 3.520 1.00 90.06 200 PRO A N 1
ATOM 1603 C CA . PRO A 1 200 ? 1.758 -17.110 3.319 1.00 90.06 200 PRO A CA 1
ATOM 1604 C C . PRO A 1 200 ? 2.310 -16.564 2.013 1.00 90.06 200 PRO A C 1
ATOM 1606 O O . PRO A 1 200 ? 1.658 -16.570 0.964 1.00 90.06 200 PRO A O 1
ATOM 1609 N N . ARG A 1 201 ? 3.571 -16.132 2.063 1.00 86.25 201 ARG A N 1
ATOM 1610 C CA . ARG A 1 201 ? 4.319 -15.728 0.876 1.00 86.25 201 ARG A CA 1
ATOM 1611 C C . ARG A 1 201 ? 5.496 -16.659 0.649 1.00 86.25 201 ARG A C 1
ATOM 1613 O O . ARG A 1 201 ? 6.513 -16.582 1.328 1.00 86.25 201 ARG A O 1
ATOM 1620 N N . SER A 1 202 ? 5.398 -17.492 -0.381 1.00 79.56 202 SER A N 1
ATOM 1621 C CA . SER A 1 202 ? 6.562 -18.199 -0.910 1.00 79.56 202 SER A CA 1
ATOM 1622 C C . SER A 1 202 ? 7.403 -17.230 -1.742 1.00 79.56 202 SER A C 1
ATOM 1624 O O . SER A 1 202 ? 6.905 -16.628 -2.698 1.00 79.56 202 SER A O 1
ATOM 1626 N N . ALA A 1 203 ? 8.684 -17.073 -1.403 1.00 71.50 203 ALA A N 1
ATOM 1627 C CA . ALA A 1 203 ? 9.634 -16.440 -2.312 1.00 71.50 203 ALA A CA 1
ATOM 1628 C C . ALA A 1 203 ? 9.650 -17.241 -3.629 1.00 71.50 203 ALA A C 1
ATOM 1630 O O . ALA A 1 203 ? 9.705 -18.473 -3.602 1.00 71.50 203 ALA A O 1
ATOM 1631 N N . GLY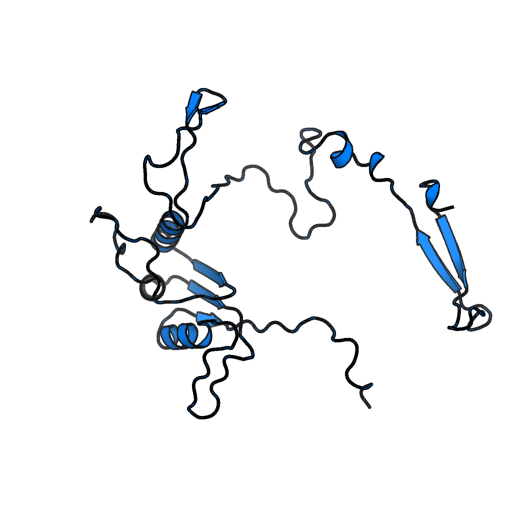 A 1 204 ? 9.539 -16.557 -4.773 1.00 62.88 204 GLY A N 1
ATOM 1632 C CA . GLY A 1 204 ? 9.557 -17.198 -6.093 1.00 62.88 204 GLY A CA 1
ATOM 1633 C C . GLY A 1 204 ? 10.796 -18.079 -6.278 1.00 62.88 204 GLY A C 1
ATOM 1634 O O . GLY A 1 204 ? 11.796 -17.860 -5.599 1.00 62.88 204 GLY A O 1
ATOM 1635 N N . LYS A 1 205 ? 10.688 -19.090 -7.160 1.00 55.12 205 LYS A N 1
ATOM 1636 C CA . LYS A 1 205 ? 11.675 -20.157 -7.435 1.00 55.12 205 LYS A CA 1
ATOM 1637 C C . LYS A 1 205 ? 13.054 -19.875 -6.824 1.00 55.12 205 LYS A C 1
ATOM 1639 O O . LYS A 1 205 ? 13.884 -19.207 -7.436 1.00 55.12 205 LYS A O 1
ATOM 1644 N N . LYS A 1 206 ? 13.317 -20.453 -5.647 1.00 50.56 206 LYS A N 1
ATOM 1645 C CA . LYS A 1 206 ? 14.691 -20.761 -5.247 1.00 50.56 206 LYS A CA 1
ATOM 1646 C C . LYS A 1 206 ? 15.229 -21.691 -6.332 1.00 50.56 206 LYS A C 1
ATOM 1648 O O . LYS A 1 206 ? 14.909 -22.877 -6.353 1.00 50.56 206 LYS A O 1
ATOM 1653 N N . HIS A 1 207 ? 15.933 -21.137 -7.313 1.00 55.06 207 HIS A N 1
ATOM 1654 C CA . HIS A 1 207 ? 16.719 -21.942 -8.228 1.00 55.06 207 HIS A CA 1
ATOM 1655 C C . HIS A 1 207 ? 17.742 -22.675 -7.359 1.00 55.06 207 HIS A C 1
ATOM 1657 O O . HIS A 1 207 ? 18.588 -22.034 -6.746 1.00 55.06 207 HIS A O 1
ATOM 1663 N N . SER A 1 208 ? 17.610 -24.001 -7.296 1.00 51.19 208 SER A N 1
ATOM 1664 C CA . SER A 1 208 ? 18.328 -24.934 -6.419 1.00 51.19 208 SER A CA 1
ATOM 1665 C C . SER A 1 208 ? 17.607 -25.276 -5.111 1.00 51.19 208 SER A C 1
ATOM 1667 O O . SER A 1 208 ? 17.816 -24.687 -4.055 1.00 51.19 208 SER A O 1
ATOM 1669 N N . TRP A 1 209 ? 16.802 -26.327 -5.198 1.00 47.59 209 TRP A N 1
ATOM 1670 C CA . TRP A 1 209 ? 17.078 -27.526 -4.416 1.00 47.59 209 TRP A CA 1
ATOM 1671 C C . TRP A 1 209 ? 17.425 -28.588 -5.456 1.00 47.59 209 TRP A C 1
ATOM 1673 O O . TRP A 1 209 ? 16.864 -28.541 -6.551 1.00 47.59 209 TRP A O 1
ATOM 1683 N N . ILE A 1 210 ? 18.405 -29.440 -5.166 1.00 42.72 210 ILE A N 1
ATOM 1684 C CA . ILE A 1 210 ? 18.721 -30.705 -5.849 1.00 42.72 210 ILE A CA 1
ATOM 1685 C C . ILE A 1 210 ? 17.631 -31.110 -6.852 1.00 42.72 210 ILE A C 1
ATOM 1687 O O . ILE A 1 210 ? 16.472 -31.250 -6.458 1.00 42.72 210 ILE A O 1
ATOM 1691 N N . LYS A 1 211 ? 18.006 -31.245 -8.139 1.00 40.06 211 LYS A N 1
ATOM 1692 C CA . LYS A 1 211 ? 17.136 -31.776 -9.201 1.00 40.06 211 LYS A CA 1
ATOM 1693 C C . LYS A 1 211 ? 16.265 -32.876 -8.601 1.00 40.06 211 LYS A C 1
ATOM 1695 O O . LYS A 1 211 ? 16.810 -33.869 -8.134 1.00 40.06 211 LYS A O 1
ATOM 1700 N N . GLN A 1 212 ? 14.954 -32.649 -8.599 1.00 39.44 212 GLN A N 1
ATOM 1701 C CA . GLN A 1 212 ? 13.964 -33.657 -8.255 1.00 39.44 212 GLN A CA 1
ATOM 1702 C C . GLN A 1 212 ? 14.260 -34.910 -9.088 1.00 39.44 212 GLN A C 1
ATOM 1704 O O . GLN A 1 212 ? 14.077 -34.901 -10.307 1.00 39.44 212 GLN A O 1
ATOM 1709 N N . GLN A 1 213 ? 14.790 -35.928 -8.419 1.00 30.28 213 GLN A N 1
ATOM 1710 C CA . GLN A 1 213 ? 14.703 -37.331 -8.794 1.00 30.28 213 GLN A CA 1
ATOM 1711 C C . GLN A 1 213 ? 13.853 -38.008 -7.729 1.00 30.28 213 GLN A C 1
ATOM 1713 O O . GLN A 1 213 ? 14.040 -37.658 -6.540 1.00 30.28 213 GLN A O 1
#

pLDDT: mean 85.15, std 15.55, range [30.28, 98.56]

Foldseek 3Di:
DQVVQDKDWDWAADADPVRDRPDPPHTDIDIDGDDDPVPDPCSVPNPPPDPPRFPDPPDPDTDDPPDDDQDADPQADDPPPDDWDADPPRDTDDHDRNLVVVLVCLVPDDAEDEEEEQADDQADQSAPDDPPPVPPCSVPTNNVSLLVSVVSVHAAEYEHAAQPQQDPDPPDGDCRPVNHCLVVSCVSCVPGSHHYDHHYDDDPDPPDDPPDD

Radius of gyration: 27.15 Å; chains: 1; bounding box: 55×69×62 Å

Organism: Taxus chinensis (NCBI:txid29808)

Secondary structure (DSSP, 8-state):
-GGG---EEEEEEPBPTTSSBSSTT-EEEEEE----GGG-HHHHH-S-SSTT---STT-SSPP-SS-----BSSS---TT-SPP-EEGGGEEPPPB-HHHHHHHHHHH-SSEEEEEES---TT--SS-S---TTSTTTT--HHHHHHHHHHTT-EEEEEEEE-TT--EETTEE---TT---HHHHHHHHTTSS-EE--EE-PPS--S-S----

Sequence (213 aa):
RLMSGQRTEDWFPVLSANGKVCKAGAALRLSMQYFPIENQMLYRFGIGAGPDYAGVPNTYFPLRKGGRITLYQDAHVPDNILPPVELGHQIWYGHGKCWQDICEAILQARRFIYITGWSIYDKIKLVRGSRDSTLLHSDSTLGDLLKFKSQEGLRVLLFPWDDPTSKDILMFKTEGLMGTHDEETRRFFKNSSVQVLLCPRSAGKKHSWIKQQ

InterPro domains:
  IPR015679 Phospholipase D family [PTHR18896] (2-211)